Protein AF-A0A1S3QW07-F1 (afdb_monomer_lite)

Radius of gyration: 59.33 Å; chains: 1; bounding box: 112×52×167 Å

Foldseek 3Di:
DDDDDDDDDDDDDDDDDDDDDDDDDDDDDDDDDDDDDDPCVVVVVCCVQCVDDPVSVVVVVVVVVVVVVVVVVVVVVCVVCVVVVVVVVVVVVVVVVVVVVVVVVVVVVVVVVVVVVVVVVVVCVVVVVVVVVVVVVVVVVVVVVVLVVLVVLLVVLLVQLVVCVVVVNLLSNLVSLLVLLVSLVVVVVVPPPVSNVVSVVSSVVSLVVSVVVLVVVVVVLCVVVVPPPPDPDDDDPDDPPCVVVSVVVVVVSVVSVVSSVVSDPDVPDPPDPPVVVVVVVVVSVVVVVVVVD

Secondary structure (DSSP, 8-state):
------------PPP------------------------HHHHHHHHHHHTT-TTHHHHHHHHHHHHHHHHHHHHHHHHHHHHHHHHHHHHHHHHHHHHHHHHHHHHHHHHHHHHHHHHHHHHHHHHHHHHHHHHHHHHHHHHHHHHHHHHHHHHHHHHHHHHHHHTT-HHHHHHHHHHHHHHHHHHHHHT-HHHHHHHHHHHHHHHHHHHHHHHHHHHHHHHHTT-S--S---S--S--TTHHHHHHHHHHHHHHHHHHHHT---TT---S-HHHHHHHHHHHHHHHHHTT-

pLDDT: mean 70.91, std 21.58, range [28.55, 97.69]

Sequence (293 aa):
MAAPSAEQQNGQSDESDLQSPISTNDEDSETGAGDGALPDYVVDLIEKEIGGDLKSLKKVSSLLEKLTAENKLLEEQVLTVSSSVPLRVAAALSAAEESRVSLEGLLQRERVLSNTLIQHLQGAQPWADSLGRTLEQLDNTEKHMKYLQCVSRIEELSDSIQQCLMTNSIWEAVVAVGSMASLDVGLKQSGCSHLQAFLRDTLRFWHKIIKDRLAGDFEELLIQLHWPFISPPTQSLSPPANAQELHSQLELLVAQLLSLQTSYPSPQYSVISVEDILTSIIVCYTYAVIDTT

Structure (mmCIF, N/CA/C/O backbone):
data_AF-A0A1S3QW07-F1
#
_entry.id   AF-A0A1S3QW07-F1
#
loop_
_atom_site.group_PDB
_atom_site.id
_atom_site.type_symbol
_atom_site.label_atom_id
_atom_site.label_alt_id
_atom_site.label_comp_id
_atom_site.label_asym_id
_atom_site.label_entity_id
_atom_site.label_seq_id
_atom_site.pdbx_PDB_ins_code
_atom_site.Cartn_x
_atom_site.Cartn_y
_atom_site.Cartn_z
_atom_site.occupancy
_atom_site.B_iso_or_equiv
_atom_site.auth_seq_id
_atom_site.auth_comp_id
_atom_site.auth_asym_id
_atom_site.auth_atom_id
_atom_site.pdbx_PDB_model_num
ATOM 1 N N . MET A 1 1 ? -1.449 -0.528 17.405 1.00 42.31 1 MET A N 1
ATOM 2 C CA . MET A 1 1 ? -1.095 -0.904 18.791 1.00 42.31 1 MET A CA 1
ATOM 3 C C . MET A 1 1 ? -2.375 -1.374 19.462 1.00 42.31 1 MET A C 1
ATOM 5 O O . MET A 1 1 ? -3.116 -0.548 19.972 1.00 42.31 1 MET A O 1
ATOM 9 N N . ALA A 1 2 ? -2.699 -2.660 19.342 1.00 35.09 2 ALA A N 1
ATOM 10 C CA . ALA A 1 2 ? -3.910 -3.245 19.911 1.00 35.09 2 ALA A CA 1
ATOM 11 C C . ALA A 1 2 ? -3.495 -4.442 20.768 1.00 35.09 2 ALA A C 1
ATOM 13 O O . ALA A 1 2 ? -2.864 -5.369 20.267 1.00 35.09 2 ALA A O 1
ATOM 14 N N . ALA A 1 3 ? -3.804 -4.369 22.058 1.00 42.16 3 ALA A N 1
ATOM 15 C CA . ALA A 1 3 ? -3.799 -5.508 22.960 1.00 42.16 3 ALA A CA 1
ATOM 16 C C . ALA A 1 3 ? -5.200 -6.136 22.934 1.00 42.16 3 ALA A C 1
ATOM 18 O O . ALA A 1 3 ? -6.176 -5.388 23.023 1.00 42.16 3 ALA A O 1
ATOM 19 N N . PRO A 1 4 ? -5.325 -7.468 22.859 1.00 46.84 4 PRO A N 1
ATOM 20 C CA . PRO A 1 4 ? -6.540 -8.149 23.255 1.00 46.84 4 PRO A CA 1
ATOM 21 C C . PRO A 1 4 ? -6.329 -8.847 24.606 1.00 46.84 4 PRO A C 1
ATOM 23 O O . PRO A 1 4 ? -5.407 -9.645 24.767 1.00 46.84 4 PRO A O 1
ATOM 26 N N . SER A 1 5 ? -7.220 -8.561 25.555 1.00 41.19 5 SER A N 1
ATOM 27 C CA . SER A 1 5 ? -7.496 -9.419 26.708 1.00 41.19 5 SER A CA 1
ATOM 28 C C . SER A 1 5 ? -8.957 -9.860 26.623 1.00 41.19 5 SER A C 1
ATOM 30 O O . SER A 1 5 ? -9.864 -9.036 26.694 1.00 41.19 5 SER A O 1
ATOM 32 N N . ALA A 1 6 ? -9.139 -11.162 26.444 1.00 44.31 6 ALA A N 1
ATOM 33 C CA . ALA A 1 6 ? -10.357 -11.975 26.456 1.00 44.31 6 ALA A CA 1
ATOM 34 C C . ALA A 1 6 ? -9.824 -13.410 26.699 1.00 44.31 6 ALA A C 1
ATOM 36 O O . ALA A 1 6 ? -8.778 -13.739 26.148 1.00 44.31 6 ALA A O 1
ATOM 37 N N . GLU A 1 7 ? -10.340 -14.292 27.555 1.00 37.41 7 GLU A N 1
ATOM 38 C CA . GLU A 1 7 ? -11.697 -14.551 28.038 1.00 37.41 7 GLU A CA 1
ATOM 39 C C . GLU A 1 7 ? -11.645 -15.510 29.260 1.00 37.41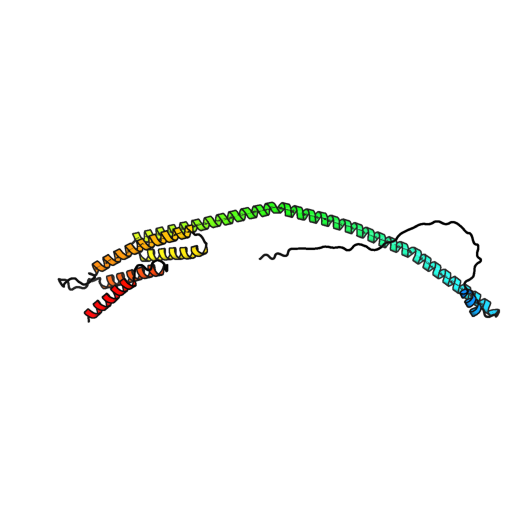 7 GLU A C 1
ATOM 41 O O . GLU A 1 7 ? -10.708 -16.294 29.367 1.00 37.41 7 GLU A O 1
ATOM 46 N N . GLN A 1 8 ? -12.676 -15.418 30.124 1.00 35.38 8 GLN A N 1
ATOM 47 C CA . GLN A 1 8 ? -13.500 -16.484 30.760 1.00 35.38 8 GLN A CA 1
ATOM 48 C C . GLN A 1 8 ? -12.807 -17.705 31.439 1.00 35.38 8 GLN A C 1
ATOM 50 O O . GLN A 1 8 ? -11.885 -18.300 30.911 1.00 35.38 8 GLN A O 1
ATOM 55 N N . GLN A 1 9 ? -13.235 -18.211 32.604 1.00 34.88 9 GLN A N 1
ATOM 56 C CA . GLN A 1 9 ? -14.582 -18.703 32.920 1.00 34.88 9 GLN A CA 1
ATOM 57 C C . GLN A 1 9 ? -14.860 -18.764 34.435 1.00 34.88 9 GLN A C 1
ATOM 59 O O . GLN A 1 9 ? -13.995 -19.075 35.250 1.00 34.88 9 GLN A O 1
ATOM 64 N N . ASN A 1 10 ? -16.128 -18.504 34.747 1.00 29.19 10 ASN A N 1
ATOM 65 C CA . ASN A 1 10 ? -16.838 -18.738 35.999 1.00 29.19 10 ASN A CA 1
ATOM 66 C C . ASN A 1 10 ? -17.413 -20.168 36.024 1.00 29.19 10 ASN A C 1
ATOM 68 O O . ASN A 1 10 ? -17.813 -20.675 34.976 1.00 29.19 10 ASN A O 1
ATOM 72 N N . GLY A 1 11 ? -17.556 -20.746 37.216 1.00 30.22 11 GLY A N 1
ATOM 73 C CA . GLY A 1 11 ? -18.408 -21.908 37.467 1.00 30.22 11 GLY A CA 1
ATOM 74 C C . GLY A 1 11 ? -17.959 -22.696 38.694 1.00 30.22 11 GLY A C 1
ATOM 75 O O . GLY A 1 11 ? -17.043 -23.499 38.593 1.00 30.22 11 GLY A O 1
ATOM 76 N N . GLN A 1 12 ? -18.560 -22.451 39.859 1.00 33.56 12 GLN A N 1
ATOM 77 C CA . GLN A 1 12 ? -19.643 -23.282 40.405 1.00 33.56 12 GLN A CA 1
ATOM 78 C C . GLN A 1 12 ? -19.887 -22.884 41.868 1.00 33.56 12 GLN A C 1
ATOM 80 O O . GLN A 1 12 ? -18.975 -22.875 42.691 1.00 33.56 12 GLN A O 1
ATOM 85 N N . SER A 1 13 ? -21.123 -22.487 42.147 1.00 30.67 13 SER A N 1
ATOM 86 C CA . SER A 1 13 ? -21.626 -22.094 43.458 1.00 30.67 13 SER A CA 1
ATOM 87 C C . SER A 1 13 ? -22.051 -23.348 44.218 1.00 30.67 13 SER A C 1
ATOM 89 O O . SER A 1 13 ? -22.887 -24.088 43.701 1.00 30.67 13 SER A O 1
ATOM 91 N N . ASP A 1 14 ? -21.511 -23.563 45.418 1.00 31.75 14 ASP A N 1
ATOM 92 C CA . ASP A 1 14 ? -22.006 -24.590 46.335 1.00 31.75 14 ASP A CA 1
ATOM 93 C C . ASP A 1 14 ? -23.162 -24.049 47.179 1.00 31.75 14 ASP A C 1
ATOM 95 O O . ASP A 1 14 ? -23.156 -22.921 47.683 1.00 31.75 14 ASP A O 1
ATOM 99 N N . GLU A 1 15 ? -24.180 -24.893 47.241 1.00 34.44 15 GLU A N 1
ATOM 100 C CA . GLU A 1 15 ? -25.515 -24.674 47.756 1.00 34.44 15 GLU A CA 1
ATOM 101 C C . GLU A 1 15 ? -25.583 -24.971 49.264 1.00 34.44 15 GLU A C 1
ATOM 103 O O . GLU A 1 15 ? -24.838 -25.768 49.824 1.00 34.44 15 GLU A O 1
ATOM 108 N N . SER A 1 16 ? -26.504 -24.254 49.892 1.00 32.78 16 SER A N 1
ATOM 109 C CA . SER A 1 16 ? -26.950 -24.220 51.282 1.00 32.78 16 SER A CA 1
ATOM 110 C C . SER A 1 16 ? -27.126 -25.551 52.029 1.00 32.78 16 SER A C 1
ATOM 112 O O . SER A 1 16 ? -27.911 -26.396 51.611 1.00 32.78 16 SER A O 1
ATOM 114 N N . ASP A 1 17 ? -26.581 -25.601 53.251 1.00 31.64 17 ASP A N 1
ATOM 115 C CA . ASP A 1 17 ? -26.984 -26.506 54.336 1.00 31.64 17 ASP A CA 1
ATOM 116 C C . ASP A 1 17 ? -27.507 -25.689 55.528 1.00 31.64 17 ASP A C 1
ATOM 118 O O . ASP A 1 17 ? -26.737 -25.116 56.296 1.00 31.64 17 ASP A O 1
ATOM 122 N N . LEU A 1 18 ? -28.830 -25.636 55.690 1.00 36.28 18 LEU A N 1
ATOM 123 C CA . LEU A 1 18 ? -29.511 -25.366 56.962 1.00 36.28 18 LEU A CA 1
ATOM 124 C C . LEU A 1 18 ? -30.878 -26.060 56.900 1.00 36.28 18 LEU A C 1
ATOM 126 O O . LEU A 1 18 ? -31.896 -25.475 56.533 1.00 36.28 18 LEU A O 1
ATOM 130 N N . GLN A 1 19 ? -30.875 -27.352 57.222 1.00 35.31 19 GLN A N 1
ATOM 131 C CA . GLN A 1 19 ? -32.082 -28.137 57.449 1.00 35.31 19 GLN A CA 1
ATOM 132 C C . GLN A 1 19 ? -32.572 -27.937 58.884 1.00 35.31 19 GLN A C 1
ATOM 134 O O . GLN A 1 19 ? -31.891 -28.274 59.850 1.00 35.31 19 GLN A O 1
ATOM 139 N N . SER A 1 20 ? -33.802 -27.455 59.008 1.00 34.06 20 SER A N 1
ATOM 140 C CA . SER A 1 20 ? -34.697 -27.820 60.100 1.00 34.06 20 SER A CA 1
ATOM 141 C C . SER A 1 20 ? -35.723 -28.823 59.568 1.00 34.06 20 SER A C 1
ATOM 143 O O . SER A 1 20 ? -36.129 -28.735 58.406 1.00 34.06 20 SER A O 1
ATOM 145 N N . PRO A 1 21 ? -36.201 -29.750 60.409 1.00 37.97 21 PRO A N 1
ATOM 146 C CA . PRO A 1 21 ? -37.537 -30.278 60.232 1.00 37.97 21 PRO A CA 1
ATOM 147 C C . PRO A 1 21 ? -38.388 -30.015 61.473 1.00 37.97 21 PRO A C 1
ATOM 149 O O . PRO A 1 21 ? -38.025 -30.316 62.609 1.00 37.97 21 PRO A O 1
ATOM 152 N N . ILE A 1 22 ? -39.564 -29.463 61.202 1.00 34.84 22 ILE A N 1
ATOM 153 C CA . ILE A 1 22 ? -40.728 -29.473 62.077 1.00 34.84 22 ILE A CA 1
ATOM 154 C C . ILE A 1 22 ? -41.309 -30.892 62.073 1.00 34.84 22 ILE A C 1
ATOM 156 O O . ILE A 1 22 ? -41.490 -31.490 61.012 1.00 34.84 22 ILE A O 1
ATOM 160 N N . SER A 1 23 ? -41.686 -31.402 63.242 1.00 32.34 23 SER A N 1
ATOM 161 C CA . SER A 1 23 ? -42.823 -32.316 63.367 1.00 32.34 23 SER A CA 1
ATOM 162 C C . SER A 1 23 ? -43.516 -32.095 64.706 1.00 32.34 23 SER A C 1
ATOM 164 O O . SER A 1 23 ? -42.921 -32.190 65.774 1.00 32.34 23 SER A O 1
ATOM 166 N N . THR A 1 24 ? -44.785 -31.740 64.569 1.00 33.34 24 THR A N 1
ATOM 167 C CA . THR A 1 24 ? -45.879 -31.713 65.536 1.00 33.34 24 THR A CA 1
ATOM 168 C C . THR A 1 24 ? -46.053 -33.041 66.267 1.00 33.34 24 THR A C 1
ATOM 170 O O . THR A 1 24 ? -45.956 -34.089 65.635 1.00 33.34 24 THR A O 1
ATOM 173 N N . ASN A 1 25 ? -46.415 -32.977 67.549 1.00 30.44 25 ASN A N 1
ATOM 174 C CA . ASN A 1 25 ? -47.471 -33.808 68.126 1.00 30.44 25 ASN A CA 1
ATOM 175 C C . ASN A 1 25 ? -48.029 -33.125 69.379 1.00 30.44 25 ASN A C 1
ATOM 177 O O . ASN A 1 25 ? -47.286 -32.790 70.301 1.00 30.44 25 ASN A O 1
ATOM 181 N N . ASP A 1 26 ? -49.341 -32.914 69.347 1.00 32.88 26 ASP A N 1
ATOM 182 C CA . ASP A 1 26 ? -50.203 -32.630 70.484 1.00 32.88 26 ASP A CA 1
ATOM 183 C C . ASP A 1 26 ? -50.205 -33.824 71.450 1.00 32.88 26 ASP A C 1
ATOM 185 O O . ASP A 1 26 ? -50.395 -34.952 71.003 1.00 32.88 26 ASP A O 1
ATOM 189 N N . GLU A 1 27 ? -50.079 -33.573 72.754 1.00 35.06 27 GLU A N 1
ATOM 190 C CA . GLU A 1 27 ? -50.811 -34.326 73.776 1.00 35.06 27 GLU A CA 1
ATOM 191 C C . GLU A 1 27 ? -51.235 -33.385 74.911 1.00 35.06 27 GLU A C 1
ATOM 193 O O . GLU A 1 27 ? -50.484 -32.534 75.392 1.00 35.06 27 GLU A O 1
ATOM 198 N N . ASP A 1 28 ? -52.505 -33.548 75.254 1.00 28.55 28 ASP A N 1
ATOM 199 C CA . ASP A 1 28 ? -53.295 -32.864 76.260 1.00 28.55 28 ASP A CA 1
ATOM 200 C C . ASP A 1 28 ? -52.810 -33.101 77.699 1.00 28.55 28 ASP A C 1
ATOM 202 O O . ASP A 1 28 ? -52.318 -34.169 78.042 1.00 28.55 28 ASP A O 1
ATOM 206 N N . SER A 1 29 ? -53.139 -32.119 78.547 1.00 33.56 29 SER A N 1
ATOM 207 C CA . SER A 1 29 ? -53.559 -32.262 79.951 1.00 33.56 29 SER A CA 1
ATOM 208 C C . SER A 1 29 ? -52.643 -32.989 80.948 1.00 33.56 29 SER A C 1
ATOM 210 O O . SER A 1 29 ? -52.573 -34.207 80.975 1.00 33.56 29 SER A O 1
ATOM 212 N N . GLU A 1 30 ? -52.156 -32.247 81.949 1.00 33.19 30 GLU A N 1
ATOM 213 C CA . GLU A 1 30 ? -52.657 -32.427 83.321 1.00 33.19 30 GLU A CA 1
ATOM 214 C C . GLU A 1 30 ? -52.248 -31.260 84.238 1.00 33.19 30 GLU A C 1
ATOM 216 O O . GLU A 1 30 ? -51.082 -30.937 84.456 1.00 33.19 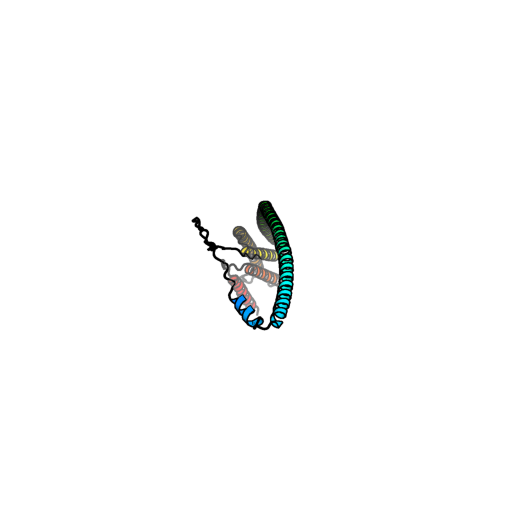30 GLU A O 1
ATOM 221 N N . THR A 1 31 ? -53.272 -30.612 84.787 1.00 40.16 31 THR A N 1
ATOM 222 C CA . THR A 1 31 ? -53.239 -29.726 85.952 1.00 40.16 31 THR A CA 1
ATOM 223 C C . THR A 1 31 ? -52.557 -30.394 87.145 1.00 40.16 31 THR A C 1
ATOM 225 O O . THR A 1 31 ? -53.094 -31.343 87.712 1.00 40.16 31 THR A O 1
ATOM 228 N N . GLY A 1 32 ? -51.437 -29.829 87.595 1.00 31.36 32 GLY A N 1
ATOM 229 C CA . GLY A 1 32 ? -50.793 -30.168 88.861 1.00 31.36 32 GLY A CA 1
ATOM 230 C C . GLY A 1 32 ? -50.434 -28.902 89.627 1.00 31.36 32 GLY A C 1
ATOM 231 O O . GLY A 1 32 ? -49.410 -28.278 89.365 1.00 31.36 32 GLY A O 1
ATOM 232 N N . ALA A 1 33 ? -51.298 -28.509 90.562 1.00 43.66 33 ALA A N 1
ATOM 233 C CA . ALA A 1 33 ? -50.993 -27.503 91.569 1.00 43.66 33 ALA A CA 1
ATOM 234 C C . ALA A 1 33 ? -49.806 -27.989 92.417 1.00 43.66 33 ALA A C 1
ATOM 236 O O . ALA A 1 33 ? -49.911 -28.995 93.116 1.00 43.66 33 ALA A O 1
ATOM 237 N N . GLY A 1 34 ? -48.680 -27.285 92.326 1.00 34.31 34 GLY A N 1
ATOM 238 C CA . GLY A 1 34 ? -47.449 -27.583 93.048 1.00 34.31 34 GLY A CA 1
ATOM 239 C C . GLY A 1 34 ? -46.920 -26.317 93.698 1.00 34.31 34 GLY A C 1
ATOM 240 O O . GLY A 1 34 ? -46.255 -25.514 93.058 1.00 34.31 34 GLY A O 1
ATOM 241 N N . ASP A 1 35 ? -47.329 -26.162 94.949 1.00 40.22 35 ASP A N 1
ATOM 242 C CA . ASP A 1 35 ? -46.859 -25.271 96.005 1.00 40.22 35 ASP A CA 1
ATOM 243 C C . ASP A 1 35 ? -45.443 -24.686 95.823 1.00 40.22 35 ASP A C 1
ATOM 245 O O . ASP A 1 35 ? -44.483 -25.374 95.471 1.00 40.22 35 ASP A O 1
ATOM 249 N N . GLY A 1 36 ? -45.333 -23.379 96.065 1.00 46.12 36 GLY A N 1
ATOM 250 C CA . GLY A 1 36 ? -44.141 -22.582 95.806 1.00 46.12 36 GLY A CA 1
ATOM 251 C C . GLY A 1 36 ? -42.972 -22.947 96.715 1.00 46.12 36 GLY A C 1
ATOM 252 O O . GLY A 1 36 ? -42.913 -22.522 97.867 1.00 46.12 36 GLY A O 1
ATOM 253 N N . ALA A 1 37 ? -41.980 -23.642 96.161 1.00 50.38 37 ALA A N 1
ATOM 254 C CA . ALA A 1 37 ? -40.653 -23.714 96.753 1.00 50.38 37 ALA A CA 1
ATOM 255 C C . ALA A 1 37 ? -39.926 -22.381 96.509 1.00 50.38 37 ALA A C 1
ATOM 257 O O . ALA A 1 37 ? -39.440 -22.097 95.412 1.00 50.38 37 ALA A O 1
ATOM 258 N N . LEU A 1 38 ? -39.899 -21.536 97.540 1.00 51.09 38 LEU A N 1
ATOM 259 C CA . LEU A 1 38 ? -39.056 -20.344 97.605 1.00 51.09 38 LEU A CA 1
ATOM 260 C C . LEU A 1 38 ? -37.590 -20.775 97.362 1.00 51.09 38 LEU A C 1
ATOM 262 O O . LEU A 1 38 ? -37.145 -21.714 98.020 1.00 51.09 38 LEU A O 1
ATOM 266 N N . PRO A 1 39 ? -36.830 -20.154 96.441 1.00 57.38 39 PRO A N 1
ATOM 267 C CA . PRO A 1 39 ? -35.491 -20.635 96.109 1.00 57.38 39 PRO A CA 1
ATOM 268 C C . PRO A 1 39 ? -34.556 -20.513 97.320 1.00 57.38 39 PRO A C 1
ATOM 270 O O . PRO A 1 39 ? -34.446 -19.427 97.888 1.00 57.38 39 PRO A O 1
ATOM 273 N N . ASP A 1 40 ? -33.862 -21.601 97.676 1.00 60.12 40 ASP A N 1
ATOM 274 C CA . ASP A 1 40 ? -32.947 -21.738 98.833 1.00 60.12 40 ASP A CA 1
ATOM 275 C C . ASP A 1 40 ? -31.959 -20.571 99.006 1.00 60.12 40 ASP A C 1
ATOM 277 O O . ASP A 1 40 ? -31.571 -20.233 100.118 1.00 60.12 40 ASP A O 1
ATOM 281 N N . TYR A 1 41 ? -31.609 -19.871 97.924 1.00 62.97 41 TYR A N 1
ATOM 282 C CA . TYR A 1 41 ? -30.796 -18.652 97.965 1.00 62.97 41 TYR A CA 1
ATOM 283 C C . TYR A 1 41 ? -31.409 -17.530 98.822 1.00 62.97 41 TYR A C 1
ATOM 285 O O . TYR A 1 41 ? -30.700 -16.787 99.500 1.00 62.97 41 TYR A O 1
ATOM 293 N N . VAL A 1 42 ? -32.737 -17.398 98.793 1.00 61.31 42 VAL A N 1
ATOM 294 C CA . VAL A 1 42 ? -33.484 -16.423 99.595 1.00 61.31 42 VAL A CA 1
ATOM 295 C C . VAL A 1 42 ? -33.436 -16.824 101.065 1.00 61.31 42 VAL A C 1
ATOM 297 O O . VAL A 1 42 ? -33.288 -15.959 101.922 1.00 61.31 42 VAL A O 1
ATOM 300 N N . VAL A 1 43 ? -33.497 -18.126 101.349 1.00 63.50 43 VAL A N 1
ATOM 301 C CA . VAL A 1 43 ? -33.431 -18.674 102.707 1.00 63.50 43 VAL A CA 1
ATOM 302 C C . VAL A 1 43 ? -32.029 -18.488 103.296 1.00 63.50 43 VAL A C 1
ATOM 304 O O . VAL A 1 43 ? -31.913 -17.935 104.386 1.00 63.50 43 VAL A O 1
ATOM 307 N N . ASP A 1 44 ? -30.971 -18.789 102.538 1.00 63.94 44 ASP A N 1
ATOM 308 C CA . ASP A 1 44 ? -29.574 -18.569 102.946 1.00 63.94 44 ASP A CA 1
ATOM 309 C C . ASP A 1 44 ? -29.252 -17.084 103.190 1.00 63.94 44 ASP A C 1
ATOM 311 O O . ASP A 1 44 ? -28.495 -16.730 104.099 1.00 63.94 44 ASP A O 1
ATOM 315 N N . LEU A 1 45 ? -29.829 -16.180 102.392 1.00 61.91 45 LEU A N 1
ATOM 316 C CA . LEU A 1 45 ? -29.644 -14.736 102.555 1.00 61.91 45 LEU A CA 1
ATOM 317 C C . LEU A 1 45 ? -30.359 -14.212 103.809 1.00 61.91 45 LEU A C 1
ATOM 319 O O . LEU A 1 45 ? -29.822 -13.378 104.538 1.00 61.91 45 LEU A O 1
ATOM 323 N N . ILE A 1 46 ? -31.560 -14.728 104.073 1.00 63.41 46 ILE A N 1
ATOM 324 C CA . ILE A 1 46 ? -32.346 -14.448 105.278 1.00 63.41 46 ILE A CA 1
ATOM 325 C C . ILE A 1 46 ? -31.594 -14.961 106.511 1.00 63.41 46 ILE A C 1
ATOM 327 O O . ILE A 1 46 ? -31.457 -14.236 107.493 1.00 63.41 46 ILE A O 1
ATOM 331 N N . GLU A 1 47 ? -31.035 -16.166 106.464 1.00 64.81 47 GLU A N 1
ATOM 332 C CA . GLU A 1 47 ? -30.351 -16.769 107.607 1.00 64.81 47 GLU A CA 1
ATOM 333 C C . GLU A 1 47 ? -29.006 -16.084 107.913 1.00 64.81 47 GLU A C 1
ATOM 335 O O . GLU A 1 47 ? -28.667 -15.855 109.079 1.00 64.81 47 GLU A O 1
ATOM 340 N N . LYS A 1 48 ? -28.285 -15.641 106.874 1.00 64.38 48 LYS A N 1
ATOM 341 C CA . LYS A 1 48 ? -27.018 -14.906 107.004 1.00 64.38 48 LYS A CA 1
ATOM 342 C C . LYS A 1 48 ? -27.181 -13.483 107.550 1.00 64.38 48 LYS A C 1
ATOM 344 O O . LYS A 1 48 ? -26.315 -13.020 108.294 1.00 64.38 48 LYS A O 1
ATOM 349 N N . GLU A 1 49 ? -28.274 -12.796 107.219 1.00 58.44 49 GLU A N 1
ATOM 350 C CA . GLU A 1 49 ? -28.438 -11.370 107.532 1.00 58.44 49 GLU A CA 1
ATOM 351 C C . GLU A 1 49 ? -29.317 -11.103 108.774 1.00 58.44 49 GLU A C 1
ATOM 353 O O . GLU A 1 49 ? -29.203 -10.044 109.403 1.00 58.44 49 GLU A O 1
ATOM 358 N N . ILE A 1 50 ? -30.180 -12.056 109.162 1.00 58.00 50 ILE A N 1
ATOM 359 C CA . ILE A 1 50 ? -31.213 -11.867 110.204 1.00 58.00 50 ILE A CA 1
ATOM 360 C C . ILE A 1 50 ? -30.803 -12.381 111.589 1.00 58.00 50 ILE A C 1
ATOM 362 O O . ILE A 1 50 ? -31.496 -12.040 112.547 1.00 58.00 50 ILE A O 1
ATOM 366 N N . GLY A 1 51 ? -29.674 -13.097 111.719 1.00 53.12 51 GLY A N 1
ATOM 367 C CA . GLY A 1 51 ? -29.077 -13.599 112.975 1.00 53.12 51 GLY A CA 1
ATOM 368 C C . GLY A 1 51 ? -29.740 -13.080 114.263 1.00 53.12 51 GLY A C 1
ATOM 369 O O . GLY A 1 51 ? -29.620 -11.898 114.591 1.00 53.12 51 GLY A O 1
ATOM 370 N N . GLY A 1 52 ? -30.496 -13.966 114.923 1.00 55.56 52 GLY A N 1
ATOM 371 C CA . GLY A 1 52 ? -31.680 -13.671 115.745 1.00 55.56 52 GLY A CA 1
ATOM 372 C C . GLY A 1 52 ? -31.538 -12.662 116.886 1.00 55.56 52 GLY A C 1
ATOM 373 O O . GLY A 1 52 ? -31.458 -13.042 118.051 1.00 55.56 52 GLY A O 1
ATOM 374 N N . ASP A 1 53 ? -31.623 -11.373 116.565 1.00 54.56 53 ASP A N 1
ATOM 375 C CA . ASP A 1 53 ? -31.709 -10.286 117.539 1.00 54.56 53 ASP A CA 1
ATOM 376 C C . ASP A 1 53 ? -32.779 -9.274 117.097 1.00 54.56 53 ASP A C 1
ATOM 378 O O . ASP A 1 53 ? -32.849 -8.898 115.934 1.00 54.56 53 ASP A O 1
ATOM 382 N N . LEU A 1 54 ? -33.624 -8.773 118.001 1.00 53.62 54 LEU A N 1
ATOM 383 C CA . LEU A 1 54 ? -34.781 -7.917 117.660 1.00 53.62 54 LEU A CA 1
ATOM 384 C C . LEU A 1 54 ? -34.373 -6.596 116.950 1.00 53.62 54 LEU A C 1
ATOM 386 O O . LEU A 1 54 ? -35.192 -5.934 116.311 1.00 53.62 54 LEU A O 1
ATOM 390 N N . LYS A 1 55 ? -33.085 -6.220 117.014 1.00 58.94 55 LYS A N 1
ATOM 391 C CA . LYS A 1 55 ? -32.475 -5.095 116.278 1.00 58.94 55 LYS A CA 1
ATOM 392 C C . LYS A 1 55 ? -32.114 -5.419 114.815 1.00 58.94 55 LYS A C 1
ATOM 394 O O . LYS A 1 55 ? -31.935 -4.481 114.035 1.00 58.94 55 LYS A O 1
ATOM 399 N N . SER A 1 56 ? -32.035 -6.692 114.416 1.00 55.44 56 SER A N 1
ATOM 400 C CA . SER A 1 56 ? -31.830 -7.123 113.021 1.00 55.44 56 SER A CA 1
ATOM 401 C C . SER A 1 56 ? -33.092 -6.941 112.168 1.00 55.44 56 SER A C 1
ATOM 403 O O . SER A 1 56 ? -32.982 -6.696 110.972 1.00 55.44 56 SER A O 1
ATOM 405 N N . LEU A 1 57 ? -34.283 -6.882 112.776 1.00 60.84 57 LEU A N 1
ATOM 406 C CA . LEU A 1 57 ? -35.543 -6.578 112.080 1.00 60.84 57 LEU A CA 1
ATOM 407 C C . LEU A 1 57 ? -35.538 -5.182 111.423 1.00 60.84 57 LEU A C 1
ATOM 409 O O . LEU A 1 57 ? -36.079 -4.987 110.337 1.00 60.84 57 LEU A O 1
ATOM 413 N N . LYS A 1 58 ? -34.858 -4.200 112.036 1.00 67.25 58 LYS A N 1
ATOM 414 C CA . LYS A 1 58 ? -34.655 -2.873 111.428 1.00 67.25 58 LYS A CA 1
ATOM 415 C C . LYS A 1 58 ? -33.693 -2.935 110.235 1.00 67.25 58 LYS A C 1
ATOM 417 O O . LYS A 1 58 ? -33.877 -2.183 109.283 1.00 67.25 58 LYS A O 1
ATOM 422 N N . LYS A 1 59 ? -32.708 -3.847 110.261 1.00 70.38 59 LYS A N 1
ATOM 423 C CA . LYS A 1 59 ? -31.832 -4.115 109.108 1.00 70.38 59 LYS A CA 1
ATOM 424 C C . LYS A 1 59 ? -32.610 -4.762 107.966 1.00 70.38 59 LYS A C 1
ATOM 426 O O . LYS A 1 59 ? -32.449 -4.328 106.833 1.00 70.38 59 LYS A O 1
ATOM 431 N N . VAL A 1 60 ? -33.511 -5.700 108.269 1.00 72.06 60 VAL A N 1
ATOM 432 C CA . VAL A 1 60 ? -34.454 -6.276 107.292 1.00 72.06 60 VAL A CA 1
ATOM 433 C C . VAL A 1 60 ? -35.331 -5.190 106.681 1.00 72.06 60 VAL A C 1
ATOM 435 O O . VAL A 1 60 ? -35.450 -5.130 105.466 1.00 72.06 60 VAL A O 1
ATOM 438 N N . SER A 1 61 ? -35.870 -4.275 107.491 1.00 73.88 61 SER A N 1
ATOM 439 C CA . SER A 1 61 ? -36.640 -3.131 106.988 1.00 73.88 61 SER A CA 1
ATOM 440 C C . SER A 1 61 ? -35.809 -2.226 106.073 1.00 73.88 61 SER A C 1
ATOM 442 O O . SER A 1 61 ? -36.297 -1.837 105.020 1.00 73.88 61 SER A O 1
ATOM 444 N N . SER A 1 62 ? -34.559 -1.911 106.431 1.00 78.12 62 SER A N 1
ATOM 445 C CA . SER A 1 62 ? -33.683 -1.099 105.574 1.00 78.12 62 SER A CA 1
ATOM 446 C C . SER A 1 62 ? -33.233 -1.831 104.307 1.00 78.12 62 SER A C 1
ATOM 448 O O . SER A 1 62 ? -33.039 -1.205 103.271 1.00 78.12 62 SER A O 1
ATOM 450 N N . LEU A 1 63 ? -33.077 -3.157 104.373 1.00 79.44 63 LEU A N 1
ATOM 451 C CA . LEU A 1 63 ? -32.739 -3.990 103.225 1.00 79.44 63 LEU A CA 1
ATOM 452 C C . LEU A 1 63 ? -33.936 -4.100 102.282 1.00 79.44 63 LEU A C 1
ATOM 454 O O . LEU A 1 63 ? -33.751 -3.974 101.084 1.00 79.44 63 LEU A O 1
ATOM 458 N N . LEU A 1 64 ? -35.151 -4.259 102.815 1.00 80.38 64 LEU A N 1
ATOM 459 C CA . LEU A 1 64 ? -36.401 -4.243 102.058 1.00 80.38 64 LEU A CA 1
ATOM 460 C C . LEU A 1 64 ? -36.614 -2.885 101.379 1.00 80.38 64 LEU A C 1
ATOM 462 O O . LEU A 1 64 ? -36.972 -2.832 100.209 1.00 80.38 64 LEU A O 1
ATOM 466 N N . GLU A 1 65 ? -36.352 -1.782 102.079 1.00 85.25 65 GLU A N 1
ATOM 467 C CA . GLU A 1 65 ? -36.440 -0.430 101.516 1.00 85.25 65 GLU A CA 1
ATOM 468 C C . GLU A 1 65 ? -35.391 -0.209 100.411 1.00 85.25 65 GLU A C 1
ATOM 470 O O . GLU A 1 65 ? -35.696 0.334 99.351 1.00 85.25 65 GLU A O 1
ATOM 475 N N . LYS A 1 66 ? -34.170 -0.726 100.597 1.00 86.19 66 LYS A N 1
ATOM 476 C CA . LYS A 1 66 ? -33.128 -0.710 99.564 1.00 86.19 66 LYS A CA 1
ATOM 477 C C . LYS A 1 66 ? -33.489 -1.591 98.362 1.00 86.19 66 LYS A C 1
ATOM 479 O O . LYS A 1 66 ? -33.383 -1.129 97.233 1.00 86.19 66 LYS A O 1
ATOM 484 N N . LEU A 1 67 ? -33.961 -2.816 98.593 1.00 81.25 67 LEU A N 1
ATOM 485 C CA . LEU A 1 67 ? -34.391 -3.746 97.547 1.00 81.25 67 LEU A CA 1
ATOM 486 C C . LEU A 1 67 ? -35.583 -3.196 96.775 1.00 81.25 67 LEU A C 1
ATOM 488 O O . LEU A 1 67 ? -35.603 -3.324 95.565 1.00 81.25 67 LEU A O 1
ATOM 492 N N . THR A 1 68 ? -36.554 -2.562 97.434 1.00 83.38 68 THR A N 1
ATOM 493 C CA . THR A 1 68 ? -37.707 -1.940 96.760 1.00 83.38 68 THR A CA 1
ATOM 494 C C . THR A 1 68 ? -37.307 -0.709 95.953 1.00 83.38 68 THR A C 1
ATOM 496 O O . THR A 1 68 ? -37.804 -0.535 94.842 1.00 83.38 68 THR A O 1
ATOM 499 N N . ALA A 1 69 ? -36.375 0.109 96.449 1.00 84.75 69 ALA A N 1
ATOM 500 C CA . ALA A 1 69 ? -35.811 1.219 95.683 1.00 84.75 69 ALA A CA 1
ATOM 501 C C . ALA A 1 69 ? -35.005 0.733 94.464 1.00 84.75 69 ALA A C 1
ATOM 503 O O . ALA A 1 69 ? -35.164 1.276 93.372 1.00 84.75 69 ALA A O 1
ATOM 504 N N . GLU A 1 70 ? -34.185 -0.308 94.627 1.00 85.25 70 GLU A N 1
ATOM 505 C CA . GLU A 1 70 ? -33.438 -0.936 93.531 1.00 85.25 70 GLU A CA 1
ATOM 506 C C . GLU A 1 70 ? -34.374 -1.622 92.524 1.00 85.25 70 GLU A C 1
ATOM 508 O O . GLU A 1 70 ? -34.175 -1.469 91.321 1.00 85.25 70 GLU A O 1
ATOM 513 N N . ASN A 1 71 ? -35.440 -2.290 92.984 1.00 82.25 71 ASN A N 1
ATOM 514 C CA . ASN A 1 71 ? -36.447 -2.894 92.106 1.00 82.25 71 ASN A CA 1
ATOM 515 C C . ASN A 1 71 ? -37.163 -1.825 91.280 1.00 82.25 71 ASN A C 1
ATOM 517 O O . ASN A 1 71 ? -37.289 -1.966 90.071 1.00 82.25 71 ASN A O 1
ATOM 521 N N . LYS A 1 72 ? -37.557 -0.714 91.913 1.00 86.06 72 LYS A N 1
ATOM 522 C CA . LYS A 1 72 ? -38.203 0.406 91.224 1.00 86.06 72 LYS A CA 1
ATOM 523 C C . LYS A 1 72 ? -37.278 1.059 90.189 1.00 86.06 72 LYS A C 1
ATOM 525 O O . LYS A 1 72 ? -37.720 1.389 89.094 1.00 86.06 72 LYS A O 1
ATOM 530 N N . LEU A 1 73 ? -35.991 1.221 90.510 1.00 84.19 73 LEU A N 1
ATOM 531 C CA . LEU A 1 73 ? -34.994 1.754 89.576 1.00 84.19 73 LEU A CA 1
ATOM 532 C C . LEU A 1 73 ? -34.782 0.819 88.376 1.00 84.19 73 LEU A C 1
ATOM 534 O O . LEU A 1 73 ? -34.709 1.285 87.240 1.00 84.19 73 LEU A O 1
ATOM 538 N N . LEU A 1 74 ? -34.682 -0.491 88.615 1.00 81.00 74 LEU A N 1
ATOM 539 C CA . LEU A 1 74 ? -34.563 -1.493 87.555 1.00 81.00 74 LEU A CA 1
ATOM 540 C C . LEU A 1 74 ? -35.823 -1.543 86.693 1.00 81.00 74 LEU A C 1
ATOM 542 O O . LEU A 1 74 ? -35.713 -1.629 85.477 1.00 81.00 74 LEU A O 1
ATOM 546 N N . GLU A 1 75 ? -37.004 -1.430 87.293 1.00 79.62 75 GLU A N 1
ATOM 547 C CA . GLU A 1 75 ? -38.279 -1.384 86.579 1.00 79.62 75 GLU A CA 1
ATOM 548 C C . GLU A 1 75 ? -38.369 -0.147 85.670 1.00 79.62 75 GLU A C 1
ATOM 550 O O . GLU A 1 75 ? -38.692 -0.274 84.489 1.00 79.62 75 GLU A O 1
ATOM 555 N N . GLU A 1 76 ? -37.972 1.035 86.155 1.00 79.25 76 GLU A N 1
ATOM 556 C CA . GLU A 1 76 ? -37.873 2.251 85.334 1.00 79.25 76 GLU A CA 1
ATOM 557 C C . GLU A 1 76 ? -36.835 2.106 84.205 1.00 79.25 76 GLU A C 1
ATOM 559 O O . GLU A 1 76 ? -37.114 2.458 83.053 1.00 79.25 76 GLU A O 1
ATOM 564 N N . GLN A 1 77 ? -35.653 1.542 84.480 1.00 77.19 77 GLN A N 1
ATOM 565 C CA . GLN A 1 77 ? -34.640 1.282 83.450 1.00 77.19 77 GLN A CA 1
ATOM 566 C C . GLN A 1 77 ? -35.135 0.277 82.406 1.00 77.19 77 GLN A C 1
ATOM 568 O O . GLN A 1 77 ? -34.968 0.512 81.210 1.00 77.19 77 GLN A O 1
ATOM 573 N N . VAL A 1 78 ? -35.800 -0.799 82.824 1.00 74.94 78 VAL A N 1
ATOM 574 C CA . VAL A 1 78 ? -36.383 -1.801 81.928 1.00 74.94 78 VAL A CA 1
ATOM 575 C C . VAL A 1 78 ? -37.492 -1.186 81.090 1.00 74.94 78 VAL A C 1
ATOM 577 O O . VAL A 1 78 ? -37.509 -1.428 79.891 1.00 74.94 78 VAL A O 1
ATOM 580 N N . LEU A 1 79 ? -38.367 -0.345 81.641 1.00 73.50 79 LEU A N 1
ATOM 581 C CA . LEU A 1 79 ? -39.411 0.346 80.872 1.00 73.50 79 LEU A CA 1
ATOM 582 C C . LEU A 1 79 ? -38.822 1.317 79.836 1.00 73.50 79 LEU A C 1
ATOM 584 O O . LEU A 1 79 ? -39.288 1.388 78.695 1.00 73.50 79 LEU A O 1
ATOM 588 N N . THR A 1 80 ? -37.755 2.033 80.191 1.00 71.56 80 THR A N 1
ATOM 589 C CA . THR A 1 80 ? -37.089 2.992 79.292 1.00 71.56 80 THR A CA 1
ATOM 590 C C . THR A 1 80 ? -36.293 2.280 78.188 1.00 71.56 80 THR A C 1
ATOM 592 O O . THR A 1 80 ? -36.299 2.687 77.023 1.00 71.56 80 THR A O 1
ATOM 595 N N . VAL A 1 81 ? -35.640 1.163 78.513 1.00 67.81 81 VAL A N 1
ATOM 596 C CA . VAL A 1 81 ? -34.931 0.314 77.542 1.00 67.81 81 VAL A CA 1
ATOM 597 C C . VAL A 1 81 ? -35.927 -0.448 76.660 1.00 67.81 81 VAL A C 1
ATOM 599 O O . VAL A 1 81 ? -35.767 -0.476 75.442 1.00 67.81 81 VAL A O 1
ATOM 602 N N . SER A 1 82 ? -37.006 -0.976 77.238 1.00 67.19 82 SER A N 1
ATOM 603 C CA . SER A 1 82 ? -38.050 -1.720 76.517 1.00 67.19 82 SER A CA 1
ATOM 604 C C . SER A 1 82 ? -38.885 -0.838 75.599 1.00 67.19 82 SER A C 1
ATOM 606 O O . SER A 1 82 ? -39.447 -1.344 74.639 1.00 67.19 82 SER A O 1
ATOM 608 N N . SER A 1 83 ? -38.964 0.470 75.842 1.00 67.81 83 SER A N 1
ATOM 609 C CA . SER A 1 83 ? -39.621 1.408 74.921 1.00 67.81 83 SER A CA 1
ATOM 610 C C . SER A 1 83 ? -38.667 1.951 73.851 1.00 67.81 83 SER A C 1
ATOM 612 O O . SER A 1 83 ? -39.059 2.103 72.695 1.00 67.81 83 SER A O 1
ATOM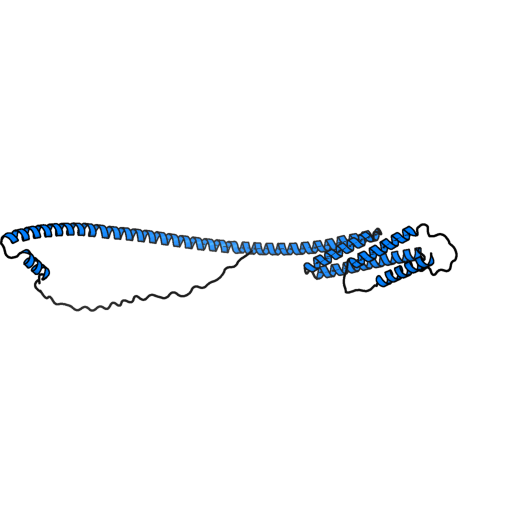 614 N N . SER A 1 84 ? -37.399 2.203 74.189 1.00 70.44 84 SER A N 1
ATOM 615 C CA . SER A 1 84 ? -36.429 2.783 73.249 1.00 70.44 84 SER A CA 1
ATOM 616 C C . SER A 1 84 ? -35.840 1.777 72.255 1.00 70.44 84 SER A C 1
ATOM 618 O O . SER A 1 84 ? -35.616 2.127 71.095 1.00 70.44 84 SER A O 1
ATOM 620 N N . VAL A 1 85 ? -35.596 0.529 72.665 1.00 72.25 85 VAL A N 1
ATOM 621 C CA . VAL A 1 85 ? -34.998 -0.494 71.792 1.00 72.25 85 VAL A CA 1
ATOM 622 C C . VAL A 1 85 ? -35.930 -0.875 70.633 1.00 72.25 85 VAL A C 1
ATOM 624 O O . VAL A 1 85 ? -35.462 -0.823 69.494 1.00 72.25 85 VAL A O 1
ATOM 627 N N . PRO A 1 86 ? -37.236 -1.149 70.832 1.00 78.38 86 PRO A N 1
ATOM 628 C CA . PRO A 1 86 ? -38.149 -1.432 69.722 1.00 78.38 86 PRO A CA 1
ATOM 629 C C . PRO A 1 86 ? -38.288 -0.269 68.735 1.00 78.38 86 PRO A C 1
ATOM 631 O O . PRO A 1 86 ? -38.321 -0.510 67.532 1.00 78.38 86 PRO A O 1
ATOM 634 N N . LEU A 1 87 ? -38.284 0.990 69.202 1.00 81.50 87 LEU A N 1
ATOM 635 C CA . LEU A 1 87 ? -38.293 2.159 68.310 1.00 81.50 87 LEU A CA 1
ATOM 636 C C . LEU A 1 87 ? -37.013 2.260 67.474 1.00 81.50 87 LEU A C 1
ATOM 638 O O . LEU A 1 87 ? -37.075 2.560 66.285 1.00 81.50 87 LEU A O 1
ATOM 642 N N . ARG A 1 88 ? -35.846 2.007 68.079 1.00 81.69 88 ARG A N 1
ATOM 643 C CA . ARG A 1 88 ? -34.561 2.029 67.364 1.00 81.69 88 ARG A CA 1
ATOM 644 C C . ARG A 1 88 ? -34.454 0.899 66.349 1.00 81.69 88 ARG A C 1
ATOM 646 O O . ARG A 1 88 ? -33.934 1.127 65.262 1.00 81.69 88 ARG A O 1
ATOM 653 N N . VAL A 1 89 ? -34.957 -0.288 66.684 1.00 86.94 89 VAL A N 1
ATOM 654 C CA . VAL A 1 89 ? -35.013 -1.429 65.761 1.00 86.94 89 VAL A CA 1
ATOM 655 C C . VAL A 1 89 ? -35.987 -1.144 64.619 1.00 86.94 89 VAL A C 1
ATOM 657 O O . VAL A 1 89 ? -35.623 -1.353 63.469 1.00 86.94 89 VAL A O 1
ATOM 660 N N . ALA A 1 90 ? -37.168 -0.588 64.897 1.00 85.19 90 ALA A N 1
ATOM 661 C CA . ALA A 1 90 ? -38.125 -0.194 63.863 1.00 85.19 90 ALA A CA 1
ATOM 662 C C . ALA A 1 90 ? -37.565 0.899 62.935 1.00 85.19 90 ALA A C 1
ATOM 664 O O . ALA A 1 90 ? -37.701 0.802 61.720 1.00 85.19 90 ALA A O 1
ATOM 665 N N . ALA A 1 91 ? -36.876 1.904 63.485 1.00 89.25 91 ALA A N 1
ATOM 666 C CA . ALA A 1 91 ? -36.220 2.944 62.695 1.00 89.25 91 ALA A CA 1
ATOM 667 C C . ALA A 1 91 ? -35.069 2.385 61.840 1.00 89.25 91 ALA A C 1
ATOM 669 O O . ALA A 1 91 ? -34.946 2.739 60.671 1.00 89.25 91 ALA A O 1
ATOM 670 N N . ALA A 1 92 ? -34.248 1.489 62.396 1.00 93.38 92 ALA A N 1
ATOM 671 C CA . ALA A 1 92 ? -33.179 0.826 61.654 1.00 93.38 92 ALA A CA 1
ATOM 672 C C . ALA A 1 92 ? -33.729 -0.087 60.547 1.00 93.38 92 ALA A C 1
ATOM 674 O O . ALA A 1 92 ? -33.178 -0.103 59.450 1.00 93.38 92 ALA A O 1
ATOM 675 N N . LEU A 1 93 ? -34.828 -0.801 60.809 1.00 92.81 93 LEU A N 1
ATOM 676 C CA . LEU A 1 93 ? -35.499 -1.646 59.824 1.00 92.81 93 LEU A CA 1
ATOM 677 C C . LEU A 1 93 ? -36.116 -0.805 58.702 1.00 92.81 93 LEU A C 1
ATOM 679 O O . LEU A 1 93 ? -35.884 -1.097 57.536 1.00 92.81 93 LEU A O 1
ATOM 683 N N . SER A 1 94 ? -36.801 0.289 59.044 1.00 93.25 94 SER A N 1
ATOM 684 C CA . SER A 1 94 ? -37.340 1.237 58.063 1.00 93.25 94 SER A CA 1
ATOM 685 C C . SER A 1 94 ? -36.234 1.863 57.207 1.00 93.25 94 SER A C 1
ATOM 687 O O . SER A 1 94 ? -36.399 1.983 55.997 1.00 93.25 94 SER A O 1
ATOM 689 N N . ALA A 1 95 ? -35.094 2.229 57.803 1.00 94.38 95 ALA A N 1
ATOM 690 C CA . ALA A 1 95 ? -33.944 2.752 57.065 1.00 94.38 95 ALA A CA 1
ATOM 691 C C . ALA A 1 95 ? -33.300 1.684 56.161 1.00 94.38 95 ALA A C 1
ATOM 693 O O . ALA A 1 95 ? -32.879 1.983 55.043 1.00 94.38 95 ALA A O 1
ATOM 694 N N . ALA A 1 96 ? -33.243 0.428 56.617 1.00 95.44 96 ALA A N 1
ATOM 695 C CA . ALA A 1 96 ? -32.768 -0.693 55.812 1.00 95.44 96 ALA A CA 1
ATOM 696 C C . ALA A 1 96 ? -33.712 -0.989 54.634 1.00 95.44 96 ALA A C 1
ATOM 698 O O . ALA A 1 96 ? -33.247 -1.232 53.521 1.00 95.44 96 ALA A O 1
ATOM 699 N N . GLU A 1 97 ? -35.027 -0.913 54.842 1.00 95.62 97 GLU A N 1
ATOM 700 C CA . GLU A 1 97 ? -36.029 -1.067 53.784 1.00 95.62 97 GLU A CA 1
ATOM 701 C C . GLU A 1 97 ? -35.958 0.065 52.758 1.00 95.62 97 GLU A C 1
ATOM 703 O O . GLU A 1 97 ? -35.959 -0.206 51.557 1.00 95.62 97 GLU A O 1
ATOM 708 N N . GLU A 1 98 ? -35.820 1.316 53.199 1.00 95.94 98 GLU A N 1
ATOM 709 C CA . GLU A 1 98 ? -35.644 2.465 52.305 1.00 95.94 98 GLU A CA 1
ATOM 710 C C . GLU A 1 98 ? -34.343 2.353 51.493 1.00 95.94 98 GLU A C 1
ATOM 712 O O . GLU A 1 98 ? -34.331 2.572 50.278 1.00 95.94 98 GLU A O 1
ATOM 717 N N . SER A 1 99 ? -33.253 1.918 52.135 1.00 95.12 99 SER A N 1
ATOM 718 C CA . SER A 1 99 ? -31.984 1.635 51.460 1.00 95.12 99 SER A CA 1
ATOM 719 C C . SER A 1 99 ? -32.128 0.525 50.415 1.00 95.12 99 SER A C 1
ATOM 721 O O . SER A 1 99 ? -31.635 0.675 49.295 1.00 95.12 99 SER A O 1
ATOM 723 N N . ARG A 1 100 ? -32.863 -0.549 50.730 1.00 96.62 100 ARG A N 1
ATOM 724 C CA . ARG A 1 100 ? -33.147 -1.642 49.790 1.00 96.62 100 ARG A CA 1
ATOM 725 C C . ARG A 1 100 ? -33.942 -1.156 48.578 1.00 96.62 100 ARG A C 1
ATOM 727 O O . ARG A 1 100 ? -33.565 -1.468 47.452 1.00 96.62 100 ARG A O 1
ATOM 734 N N . VAL A 1 101 ? -34.993 -0.363 48.787 1.00 96.44 101 VAL A N 1
ATOM 735 C CA . VAL A 1 101 ? -35.796 0.216 47.692 1.00 96.44 101 VAL A CA 1
ATOM 736 C C . VAL A 1 101 ? -34.940 1.136 46.814 1.00 96.44 101 VAL A C 1
ATOM 738 O O . VAL A 1 101 ? -35.027 1.094 45.586 1.00 96.44 101 VAL A O 1
ATOM 741 N N . SER A 1 102 ? -34.060 1.937 47.423 1.00 96.56 102 SER A N 1
ATOM 742 C CA . SER A 1 102 ? -33.106 2.777 46.691 1.00 96.56 102 SER A CA 1
ATOM 743 C C . SER A 1 102 ? -32.127 1.946 45.851 1.00 96.56 102 SER A C 1
ATOM 745 O O . SER A 1 102 ? -31.899 2.256 44.676 1.00 96.56 102 SER A O 1
ATOM 747 N N . LEU A 1 103 ? -31.601 0.855 46.418 1.00 96.69 103 LEU A N 1
ATOM 748 C CA . LEU A 1 103 ? -30.705 -0.076 45.732 1.00 96.69 103 LEU A CA 1
ATOM 749 C C . LEU A 1 103 ? -31.396 -0.765 44.549 1.00 96.69 103 LEU A C 1
ATOM 751 O O . LEU A 1 103 ? -30.834 -0.795 43.456 1.00 96.69 103 LEU A O 1
ATOM 755 N N . GLU A 1 104 ? -32.625 -1.253 44.721 1.00 97.12 104 GLU A N 1
ATOM 756 C CA . GLU A 1 104 ? -33.424 -1.817 43.624 1.00 97.12 104 GLU A CA 1
ATOM 757 C C . GLU A 1 104 ? -33.653 -0.786 42.510 1.00 97.12 104 GLU A C 1
ATOM 759 O O . GLU A 1 104 ? -33.507 -1.097 41.324 1.00 97.12 104 GLU A O 1
ATOM 764 N N . GLY A 1 105 ? -33.925 0.471 42.874 1.00 97.44 105 GLY A N 1
ATOM 765 C CA . GLY A 1 105 ? -34.030 1.569 41.917 1.00 97.44 105 GLY A CA 1
ATOM 766 C C . GLY A 1 105 ? -32.724 1.834 41.159 1.00 97.44 105 GLY A C 1
ATOM 767 O O . GLY A 1 105 ? -32.751 2.119 39.959 1.00 97.44 105 GLY A O 1
ATOM 768 N N . LEU A 1 106 ? -31.570 1.752 41.827 1.00 96.62 106 LEU A N 1
ATOM 769 C CA . LEU A 1 106 ? -30.256 1.885 41.188 1.00 96.62 106 LEU A CA 1
ATOM 770 C C . LEU A 1 106 ? -29.969 0.726 40.232 1.00 96.62 106 LEU A C 1
ATOM 772 O O . LEU A 1 106 ? -29.628 0.991 39.081 1.00 96.62 106 LEU A O 1
ATOM 776 N N . LEU A 1 107 ? -30.196 -0.519 40.654 1.00 97.44 107 LEU A N 1
ATOM 777 C CA . LEU A 1 107 ? -30.013 -1.705 39.811 1.00 97.44 107 LEU A CA 1
ATOM 778 C C . LEU A 1 107 ? -30.909 -1.668 38.570 1.00 97.44 107 LEU A C 1
ATOM 780 O O . LEU A 1 107 ? -30.483 -2.019 37.469 1.00 97.44 107 LEU A O 1
ATOM 784 N N . GLN A 1 108 ? -32.149 -1.193 38.708 1.00 97.69 108 GLN A N 1
ATOM 785 C CA . GLN A 1 108 ? -33.036 -1.046 37.560 1.00 97.69 108 GLN A CA 1
ATOM 786 C C . GLN A 1 108 ? -32.540 0.036 36.590 1.00 97.69 108 GLN A C 1
ATOM 788 O O . GLN A 1 108 ? -32.582 -0.175 35.377 1.00 97.69 108 GLN A O 1
ATOM 793 N N . ARG A 1 109 ? -32.038 1.175 37.090 1.00 97.25 109 ARG A N 1
ATOM 794 C CA . ARG A 1 109 ? -31.433 2.208 36.227 1.00 97.25 109 ARG A CA 1
ATOM 795 C C . ARG A 1 109 ? -30.177 1.698 35.530 1.00 97.25 109 ARG A C 1
ATOM 797 O O . ARG A 1 109 ? -30.035 1.937 34.337 1.00 97.25 109 ARG A O 1
ATOM 804 N N . GLU A 1 110 ? -29.308 0.984 36.240 1.00 96.81 110 GLU A N 1
ATOM 805 C CA . GLU A 1 110 ? -28.113 0.361 35.667 1.00 96.81 110 GLU A CA 1
ATOM 806 C C . GLU A 1 110 ? -28.489 -0.595 34.532 1.00 96.81 110 GLU A C 1
ATOM 808 O O . GLU A 1 110 ? -27.953 -0.488 33.431 1.00 96.81 110 GLU A O 1
ATOM 813 N N . ARG A 1 111 ? -29.477 -1.470 34.758 1.00 97.25 111 ARG A N 1
ATOM 814 C CA . ARG A 1 111 ? -29.976 -2.399 33.737 1.00 97.25 111 ARG A CA 1
ATOM 815 C C . ARG A 1 111 ? -30.479 -1.662 32.498 1.00 97.25 111 ARG A C 1
ATOM 817 O O . ARG A 1 111 ? -30.136 -2.039 31.380 1.00 97.25 111 ARG A O 1
ATOM 824 N N . VAL A 1 112 ? -31.283 -0.614 32.678 1.00 97.38 112 VAL A N 1
ATOM 825 C CA . VAL A 1 112 ? -31.789 0.197 31.558 1.00 97.38 112 VAL A CA 1
ATOM 826 C C . VAL A 1 112 ? -30.640 0.872 30.813 1.00 97.38 112 VAL A C 1
ATOM 828 O O . VAL A 1 112 ? -30.622 0.857 29.583 1.00 97.38 112 VAL A O 1
ATOM 831 N N . LEU A 1 113 ? -29.668 1.428 31.535 1.00 97.31 113 LEU A N 1
ATOM 832 C CA . LEU A 1 113 ? -28.527 2.125 30.948 1.00 97.31 113 LEU A CA 1
ATOM 833 C C . LEU A 1 113 ? -27.622 1.159 30.174 1.00 97.31 113 LEU A C 1
ATOM 835 O O . LEU A 1 113 ? -27.249 1.458 29.044 1.00 97.31 113 LEU A O 1
ATOM 839 N N . SER A 1 114 ? -27.353 -0.022 30.731 1.00 97.25 114 SER A N 1
ATOM 840 C CA . SER A 1 114 ? -26.617 -1.103 30.070 1.00 97.25 114 SER A CA 1
ATOM 841 C C . SER A 1 114 ? -27.315 -1.551 28.784 1.00 97.25 114 SER A C 1
ATOM 843 O O . SER A 1 114 ? -26.704 -1.556 27.716 1.00 97.25 114 SER A O 1
ATOM 845 N N . ASN A 1 115 ? -28.626 -1.804 28.839 1.00 97.12 115 ASN A N 1
ATOM 846 C CA . ASN A 1 115 ? -29.410 -2.153 27.651 1.00 97.12 115 ASN A CA 1
ATOM 847 C C . ASN A 1 115 ? -29.381 -1.044 26.589 1.00 97.12 115 ASN A C 1
ATOM 849 O O . ASN A 1 115 ? -29.217 -1.326 25.404 1.00 97.12 115 ASN A O 1
ATOM 853 N N . THR A 1 116 ? -29.495 0.218 27.011 1.00 97.12 116 THR A N 1
ATOM 854 C CA . THR A 1 116 ? -29.444 1.379 26.110 1.00 97.12 116 THR A CA 1
ATOM 855 C C . THR A 1 116 ? -28.068 1.497 25.449 1.00 97.12 116 THR A C 1
ATOM 857 O O . THR A 1 116 ? -27.976 1.711 24.242 1.00 97.12 116 THR A O 1
ATOM 860 N N . LEU A 1 117 ? -26.986 1.292 26.206 1.00 96.69 117 LEU A N 1
ATOM 861 C CA . LEU A 1 117 ? -25.620 1.297 25.686 1.00 96.69 117 LEU A CA 1
ATOM 862 C C . LEU A 1 117 ? -25.403 0.175 24.665 1.00 96.69 117 LEU A C 1
ATOM 864 O O . LEU A 1 117 ? -24.869 0.430 23.587 1.00 96.69 117 LEU A O 1
ATOM 868 N N . ILE A 1 118 ? -25.852 -1.044 24.976 1.00 96.69 118 ILE A N 1
ATOM 869 C CA . ILE A 1 118 ? -25.781 -2.188 24.058 1.00 96.69 118 ILE A CA 1
ATOM 870 C C . ILE A 1 118 ? -26.550 -1.877 22.772 1.00 96.69 118 ILE A C 1
ATOM 872 O O . ILE A 1 118 ? -26.029 -2.107 21.684 1.00 96.69 118 ILE A O 1
ATOM 876 N N . GLN A 1 119 ? -27.746 -1.295 22.874 1.00 96.56 119 GLN A N 1
ATOM 877 C CA . GLN A 1 119 ? -28.546 -0.914 21.712 1.00 96.56 119 GLN A CA 1
ATOM 878 C C . GLN A 1 119 ? -27.849 0.152 20.853 1.00 96.56 119 GLN A C 1
ATOM 880 O O . GLN A 1 119 ? -27.852 0.044 19.628 1.00 96.56 119 GLN A O 1
ATOM 885 N N . HIS A 1 120 ? -27.213 1.155 21.467 1.00 96.81 120 HIS A N 1
ATOM 886 C CA . HIS A 1 120 ? -26.429 2.154 20.735 1.00 96.81 120 HIS A CA 1
ATOM 887 C C . HIS A 1 120 ? -25.194 1.553 20.062 1.00 96.81 120 HIS A C 1
ATOM 889 O O . HIS A 1 120 ? -24.922 1.882 18.910 1.00 96.81 120 HIS A O 1
ATOM 895 N N . LEU A 1 121 ? -24.475 0.654 20.738 1.00 94.31 121 LEU A N 1
ATOM 896 C CA . LEU A 1 121 ? -23.331 -0.052 20.155 1.00 94.31 121 LEU A CA 1
ATOM 897 C C . LEU A 1 121 ? -23.762 -0.927 18.973 1.00 94.31 121 LEU A C 1
ATOM 899 O O . LEU A 1 121 ? -23.167 -0.847 17.903 1.00 94.31 121 LEU A O 1
ATOM 903 N N . GLN A 1 122 ? -24.846 -1.690 19.123 1.00 95.25 122 GLN A N 1
ATOM 904 C CA . GLN A 1 122 ? -25.416 -2.496 18.041 1.00 95.25 122 GLN A CA 1
ATOM 905 C C . GLN A 1 122 ? -25.920 -1.630 16.880 1.00 95.25 122 GLN A C 1
ATOM 907 O O . GLN A 1 122 ? -25.736 -1.991 15.722 1.00 95.25 122 GLN A O 1
ATOM 912 N N . GLY A 1 123 ? -26.516 -0.470 17.171 1.00 94.62 123 GLY A N 1
ATOM 913 C CA . GLY A 1 123 ? -26.947 0.492 16.157 1.00 94.62 123 GLY A CA 1
ATOM 914 C C . GLY A 1 123 ? -25.786 1.174 15.424 1.00 94.62 123 GLY A C 1
ATOM 915 O O . GLY A 1 123 ? -25.921 1.504 14.248 1.00 94.62 123 GLY A O 1
ATOM 916 N N . ALA A 1 124 ? -24.639 1.354 16.085 1.00 95.00 124 ALA A N 1
ATOM 917 C CA . ALA A 1 124 ? -23.429 1.926 15.494 1.00 95.00 124 ALA A CA 1
ATOM 918 C C . ALA A 1 124 ? -22.610 0.905 14.683 1.00 95.00 124 ALA A C 1
ATOM 920 O O . ALA A 1 124 ? -21.919 1.292 13.740 1.00 95.00 124 ALA A O 1
ATOM 921 N N . GLN A 1 125 ? -22.722 -0.388 15.001 1.00 94.81 125 GLN A N 1
ATOM 922 C CA . GLN A 1 125 ? -22.044 -1.478 14.298 1.00 94.81 125 GLN A CA 1
ATOM 923 C C . GLN A 1 125 ? -22.215 -1.455 12.763 1.00 94.81 125 GLN A C 1
ATOM 925 O O . GLN A 1 125 ? -21.201 -1.460 12.069 1.00 94.81 125 GLN A O 1
ATOM 930 N N . PRO A 1 126 ? -23.430 -1.339 12.182 1.00 95.75 126 PRO A N 1
ATOM 931 C CA . PRO A 1 126 ? -23.589 -1.318 10.725 1.00 95.75 126 PRO A CA 1
ATOM 932 C C . PRO A 1 126 ? -22.929 -0.103 10.065 1.00 95.75 126 PRO A C 1
ATOM 934 O O . PRO A 1 126 ? -22.476 -0.186 8.921 1.00 95.75 126 PRO A O 1
ATOM 937 N N . TRP A 1 127 ? -22.860 1.032 10.768 1.00 94.81 127 TRP A N 1
ATOM 938 C CA . TRP A 1 127 ? -22.127 2.196 10.280 1.00 94.81 127 TRP A CA 1
ATOM 939 C C . TRP A 1 127 ? -20.614 1.956 10.330 1.00 94.81 127 TRP A C 1
ATOM 941 O O . TRP A 1 127 ? -19.933 2.267 9.355 1.00 94.81 127 TRP A O 1
ATOM 951 N N . ALA A 1 128 ? -20.097 1.344 11.401 1.00 94.94 128 ALA A N 1
ATOM 952 C CA . ALA A 1 128 ? -18.690 0.961 11.501 1.00 94.94 128 ALA A CA 1
ATOM 953 C C . ALA A 1 128 ? -18.289 -0.033 10.395 1.00 94.94 128 ALA A C 1
ATOM 955 O O . ALA A 1 128 ? -17.276 0.169 9.727 1.00 94.94 128 ALA A O 1
ATOM 956 N N . ASP A 1 129 ? -19.127 -1.035 10.118 1.00 96.25 129 ASP A N 1
ATOM 957 C CA . ASP A 1 129 ? -18.912 -2.001 9.034 1.00 96.25 129 ASP A CA 1
ATOM 958 C C . ASP A 1 129 ? -18.993 -1.332 7.652 1.00 96.25 129 ASP A C 1
ATOM 960 O O . ASP A 1 129 ? -18.222 -1.637 6.739 1.00 96.25 129 ASP A O 1
ATOM 964 N N . SER A 1 130 ? -19.922 -0.387 7.470 1.00 96.50 130 SER A N 1
ATOM 965 C CA . SER A 1 130 ? -20.000 0.414 6.246 1.00 96.50 130 SER A CA 1
ATOM 966 C C . SER A 1 130 ? -18.742 1.253 6.043 1.00 96.50 130 SER A C 1
ATOM 968 O O . SER A 1 130 ? -18.227 1.305 4.928 1.00 96.50 130 SER A O 1
ATOM 970 N N . LEU A 1 131 ? -18.240 1.888 7.103 1.00 96.25 131 LEU A N 1
ATOM 971 C CA . LEU A 1 131 ? -17.010 2.667 7.057 1.00 96.25 131 LEU A CA 1
ATOM 972 C C . LEU A 1 131 ? -15.811 1.769 6.729 1.00 96.25 131 LEU A C 1
ATOM 974 O O . LEU A 1 131 ? -15.023 2.113 5.849 1.00 96.25 131 LEU A O 1
ATOM 978 N N . GLY A 1 132 ? -15.721 0.591 7.353 1.00 96.62 132 GLY A N 1
ATOM 979 C CA . GLY A 1 132 ? -14.713 -0.424 7.039 1.00 96.62 132 GLY A CA 1
ATOM 980 C C . GLY A 1 132 ? -14.703 -0.780 5.551 1.00 96.62 132 GLY A C 1
ATOM 981 O O . GLY A 1 132 ? -13.670 -0.654 4.897 1.00 96.62 132 GLY A O 1
ATOM 982 N N . ARG A 1 133 ? -15.873 -1.078 4.972 1.00 96.75 133 ARG A N 1
ATOM 983 C CA . ARG A 1 133 ? -16.000 -1.342 3.527 1.00 96.75 133 ARG A CA 1
ATOM 984 C C . ARG A 1 133 ? -15.568 -0.157 2.664 1.00 96.75 133 ARG A C 1
ATOM 986 O O . ARG A 1 133 ? -14.911 -0.356 1.646 1.00 96.75 133 ARG A O 1
ATOM 993 N N . THR A 1 134 ? -15.913 1.075 3.041 1.00 95.31 134 THR A N 1
ATOM 994 C CA . THR A 1 134 ? -15.469 2.257 2.279 1.00 95.31 134 THR A CA 1
ATOM 995 C C . THR A 1 134 ? -13.959 2.474 2.362 1.00 95.31 134 THR A C 1
ATOM 997 O O . THR A 1 134 ? -13.353 2.880 1.373 1.00 95.31 134 THR A O 1
ATOM 1000 N N . LEU A 1 135 ? -13.333 2.160 3.500 1.00 96.50 135 LEU A N 1
ATOM 1001 C CA . LEU A 1 135 ? -11.880 2.231 3.657 1.00 96.50 135 LEU A CA 1
ATOM 1002 C C . LEU A 1 135 ? -11.173 1.159 2.821 1.00 96.50 135 LEU A C 1
ATOM 1004 O O . LEU A 1 135 ? -10.177 1.463 2.176 1.00 96.50 135 LEU A O 1
ATOM 1008 N N . GLU A 1 136 ? -11.713 -0.057 2.752 1.00 96.62 136 GLU A N 1
ATOM 1009 C CA . GLU A 1 136 ? -11.199 -1.106 1.860 1.00 96.62 136 GLU A CA 1
ATOM 1010 C C . GLU A 1 136 ? -11.312 -0.709 0.382 1.00 96.62 136 GLU A C 1
ATOM 1012 O O . GLU A 1 136 ? -10.384 -0.914 -0.402 1.00 96.62 136 GLU A O 1
ATOM 1017 N N . GLN A 1 137 ? -12.432 -0.096 -0.014 1.00 96.38 137 GLN A N 1
ATOM 1018 C CA . GLN A 1 137 ? -12.601 0.437 -1.368 1.00 96.38 137 GLN A CA 1
ATOM 1019 C C . GLN A 1 137 ? -11.599 1.554 -1.672 1.00 96.38 137 GLN A C 1
ATOM 1021 O O . GLN A 1 137 ? -11.065 1.613 -2.784 1.00 96.38 137 GLN A O 1
ATOM 1026 N N . LEU A 1 138 ? -11.327 2.424 -0.698 1.00 96.75 138 LEU A N 1
ATOM 1027 C CA . LEU A 1 138 ? -10.339 3.487 -0.824 1.00 96.75 138 LEU A CA 1
ATOM 1028 C C . LEU A 1 138 ? -8.923 2.917 -0.972 1.00 96.75 138 LEU A C 1
ATOM 1030 O O . LEU A 1 138 ? -8.225 3.307 -1.903 1.00 96.75 138 LEU A O 1
ATOM 1034 N N . ASP A 1 139 ? -8.537 1.952 -0.135 1.00 95.38 139 ASP A N 1
ATOM 1035 C CA . ASP A 1 139 ? -7.243 1.257 -0.214 1.00 95.38 139 ASP A CA 1
ATOM 1036 C C . ASP A 1 139 ? -7.070 0.557 -1.571 1.00 95.38 139 ASP A C 1
ATOM 1038 O O . ASP A 1 139 ? -6.034 0.667 -2.231 1.00 95.38 139 ASP A O 1
ATOM 1042 N N . ASN A 1 140 ? -8.121 -0.102 -2.064 1.00 94.62 140 ASN A N 1
ATOM 1043 C CA . ASN A 1 140 ? -8.095 -0.699 -3.393 1.00 94.62 140 ASN A CA 1
ATOM 1044 C C . ASN A 1 140 ? -7.928 0.367 -4.489 1.00 94.62 140 ASN A C 1
ATOM 1046 O O . ASN A 1 140 ? -7.130 0.192 -5.407 1.00 94.62 140 ASN A O 1
ATOM 1050 N N . THR A 1 141 ? -8.642 1.488 -4.396 1.00 95.50 141 THR A N 1
ATOM 1051 C CA . THR A 1 141 ? -8.532 2.593 -5.363 1.00 95.50 141 THR A CA 1
ATOM 1052 C C . THR A 1 141 ? -7.134 3.212 -5.346 1.00 95.50 141 THR A C 1
ATOM 1054 O O . THR A 1 141 ? -6.562 3.473 -6.404 1.00 95.50 141 THR A O 1
ATOM 1057 N N . GLU A 1 142 ? -6.541 3.380 -4.165 1.00 94.50 142 GLU A N 1
ATOM 1058 C CA . GLU A 1 142 ? -5.173 3.866 -4.012 1.00 94.50 142 GLU A CA 1
ATOM 1059 C C . GLU A 1 142 ? -4.167 2.918 -4.677 1.00 94.50 142 GLU A C 1
ATOM 1061 O O . GLU A 1 142 ? -3.306 3.374 -5.432 1.00 94.50 142 GLU A O 1
ATOM 1066 N N . LYS A 1 143 ? -4.311 1.599 -4.495 1.00 90.62 143 LYS A N 1
ATOM 1067 C CA . LYS A 1 143 ? -3.463 0.603 -5.175 1.00 90.62 143 LYS A CA 1
ATOM 1068 C C . LYS A 1 143 ? -3.551 0.708 -6.696 1.00 90.62 143 LYS A C 1
ATOM 1070 O O . LYS A 1 143 ? -2.517 0.718 -7.364 1.00 90.62 143 LYS A O 1
ATOM 1075 N N . HIS A 1 144 ? -4.759 0.836 -7.250 1.00 92.50 144 HIS A N 1
ATOM 1076 C CA . HIS A 1 144 ? -4.945 1.030 -8.693 1.00 92.50 144 HIS A CA 1
ATOM 1077 C C . HIS A 1 144 ? -4.314 2.343 -9.176 1.00 92.50 144 HIS A C 1
ATOM 1079 O O . HIS A 1 144 ? -3.658 2.364 -10.217 1.00 92.50 144 HIS A O 1
ATOM 1085 N N . MET A 1 145 ? -4.446 3.425 -8.405 1.00 94.75 145 MET A N 1
ATOM 1086 C CA . MET A 1 145 ? -3.815 4.707 -8.723 1.00 94.75 145 MET A CA 1
ATOM 1087 C C . MET A 1 145 ? -2.288 4.589 -8.745 1.00 94.75 145 MET A C 1
ATOM 1089 O O . MET A 1 145 ? -1.653 5.068 -9.682 1.00 94.75 145 MET A O 1
ATOM 1093 N N . LYS A 1 146 ? -1.688 3.920 -7.754 1.00 90.25 146 LYS A N 1
ATOM 1094 C CA . LYS A 1 146 ? -0.238 3.678 -7.707 1.00 90.25 146 LYS A CA 1
ATOM 1095 C C . LYS A 1 146 ? 0.235 2.834 -8.890 1.00 90.25 146 LYS A C 1
ATOM 1097 O O . LYS A 1 146 ? 1.249 3.168 -9.495 1.00 90.25 146 LYS A O 1
ATOM 1102 N N . TYR A 1 147 ? -0.517 1.797 -9.260 1.00 92.69 147 TYR A N 1
ATOM 1103 C CA . TYR A 1 147 ? -0.228 0.991 -10.447 1.00 92.69 147 TYR A CA 1
ATOM 1104 C C . TYR A 1 147 ? -0.199 1.850 -11.720 1.00 92.69 147 TYR A C 1
ATOM 1106 O O . TYR A 1 147 ? 0.774 1.806 -12.471 1.00 92.69 147 TYR A O 1
ATOM 1114 N N . LEU A 1 148 ? -1.231 2.671 -11.940 1.00 93.94 148 LEU A N 1
ATOM 1115 C CA . LEU A 1 148 ? -1.310 3.560 -13.103 1.00 93.94 148 LEU A CA 1
ATOM 1116 C C . LEU A 1 148 ? -0.202 4.619 -13.102 1.00 93.94 148 LEU A C 1
ATOM 1118 O O . LEU A 1 148 ? 0.382 4.881 -14.148 1.00 93.94 148 LEU A O 1
ATOM 1122 N N . GLN A 1 149 ? 0.141 5.182 -11.940 1.00 92.94 149 GLN A N 1
ATOM 1123 C CA . GLN A 1 149 ? 1.275 6.103 -11.807 1.00 92.94 149 GLN A CA 1
ATOM 1124 C C . GLN A 1 149 ? 2.595 5.441 -12.209 1.00 92.94 149 GLN A C 1
ATOM 1126 O O . GLN A 1 149 ? 3.409 6.067 -12.884 1.00 92.94 149 GLN A O 1
ATOM 1131 N N . CYS A 1 150 ? 2.811 4.175 -11.841 1.00 91.38 150 CYS A N 1
ATOM 1132 C CA . CYS A 1 150 ? 3.988 3.442 -12.292 1.00 91.38 150 CYS A CA 1
ATOM 1133 C C . CYS A 1 150 ? 3.993 3.250 -13.812 1.00 91.38 150 CYS A C 1
ATOM 1135 O O . CYS A 1 150 ? 5.031 3.469 -14.425 1.00 91.38 150 CYS A O 1
ATOM 1137 N N . VAL A 1 151 ? 2.863 2.881 -14.423 1.00 92.94 151 VAL A N 1
ATOM 1138 C CA . VAL A 1 151 ? 2.766 2.742 -15.888 1.00 92.94 151 VAL A CA 1
ATOM 1139 C C . VAL A 1 151 ? 3.060 4.073 -16.584 1.00 92.94 151 VAL A C 1
ATOM 1141 O O . VAL A 1 151 ? 3.948 4.117 -17.429 1.00 92.94 151 VAL A O 1
ATOM 1144 N N . SER A 1 152 ? 2.426 5.165 -16.148 1.00 94.44 152 SER A N 1
ATOM 1145 C CA . SER A 1 152 ? 2.689 6.522 -16.653 1.00 94.44 152 SER A CA 1
ATOM 1146 C C . SER A 1 152 ? 4.166 6.892 -16.533 1.00 94.44 152 SER A C 1
ATOM 1148 O O . SER A 1 152 ? 4.751 7.455 -17.451 1.00 94.44 152 SER A O 1
ATOM 1150 N N . ARG A 1 153 ? 4.815 6.534 -15.418 1.00 93.69 153 ARG A N 1
ATOM 1151 C CA . ARG A 1 153 ? 6.240 6.812 -15.232 1.00 93.69 153 ARG A CA 1
ATOM 1152 C C . ARG A 1 153 ? 7.125 6.014 -16.191 1.00 93.69 153 ARG A C 1
ATOM 1154 O O . ARG A 1 153 ? 8.154 6.520 -16.633 1.00 93.69 153 ARG A O 1
ATOM 1161 N N . ILE A 1 154 ? 6.756 4.770 -16.494 1.00 93.44 154 ILE A N 1
ATOM 1162 C CA . ILE A 1 154 ? 7.463 3.938 -17.478 1.00 93.44 154 ILE A CA 1
ATOM 1163 C C . ILE A 1 154 ? 7.313 4.535 -18.880 1.00 93.44 154 ILE A C 1
ATOM 1165 O O . ILE A 1 154 ? 8.293 4.567 -19.626 1.00 93.44 154 ILE A O 1
ATOM 1169 N N . GLU A 1 155 ? 6.122 5.024 -19.224 1.00 94.62 155 GLU A N 1
ATOM 1170 C CA . GLU A 1 155 ? 5.847 5.705 -20.493 1.00 94.62 155 GLU A CA 1
ATOM 1171 C C . GLU A 1 155 ? 6.671 6.991 -20.622 1.00 94.62 155 GLU A C 1
ATOM 1173 O O . GLU A 1 155 ? 7.434 7.117 -21.573 1.00 94.62 155 GLU A O 1
ATOM 1178 N N . GLU A 1 156 ? 6.652 7.873 -19.618 1.00 95.38 156 GLU A N 1
ATOM 1179 C CA . GLU A 1 156 ? 7.469 9.098 -19.598 1.00 95.38 156 GLU A CA 1
ATOM 1180 C C . GLU A 1 156 ? 8.967 8.819 -19.785 1.00 95.38 156 GLU A C 1
ATOM 1182 O O . GLU A 1 156 ? 9.660 9.521 -20.522 1.00 95.38 156 GLU A O 1
ATOM 1187 N N . LEU A 1 157 ? 9.492 7.798 -19.097 1.00 92.88 157 LEU A N 1
ATOM 1188 C CA . LEU A 1 157 ? 10.894 7.405 -19.231 1.00 92.88 157 LEU A CA 1
ATOM 1189 C C . LEU A 1 157 ? 11.182 6.842 -20.626 1.00 92.88 157 LEU A C 1
ATOM 1191 O O . LEU A 1 157 ? 12.243 7.113 -21.178 1.00 92.88 157 LEU A O 1
ATOM 1195 N N . SER A 1 158 ? 10.247 6.088 -21.203 1.00 93.81 158 SER A N 1
ATOM 1196 C CA . SER A 1 158 ? 10.367 5.554 -22.563 1.00 93.81 158 SER A CA 1
ATOM 1197 C C . SER A 1 158 ? 10.359 6.671 -23.609 1.00 93.81 158 SER A C 1
ATOM 1199 O O . SER A 1 158 ? 11.212 6.676 -24.495 1.00 93.81 158 SER A O 1
ATOM 1201 N N . ASP A 1 159 ? 9.475 7.659 -23.464 1.00 94.50 159 ASP A N 1
ATOM 1202 C CA . ASP A 1 159 ? 9.426 8.844 -24.325 1.00 94.50 159 ASP A CA 1
ATOM 1203 C C . ASP A 1 159 ? 10.703 9.679 -24.199 1.00 94.50 159 ASP A C 1
ATOM 1205 O O . ASP A 1 159 ? 11.264 10.119 -25.204 1.00 94.50 159 ASP A O 1
ATOM 1209 N N . SER A 1 160 ? 11.214 9.843 -22.975 1.00 92.56 160 SER A N 1
ATOM 1210 C CA . SER A 1 160 ? 12.487 10.519 -22.726 1.00 92.56 160 SER A CA 1
ATOM 1211 C C . SER A 1 160 ? 13.652 9.799 -23.410 1.00 92.56 160 SER A C 1
ATOM 1213 O O . SER A 1 160 ? 14.437 10.454 -24.095 1.00 9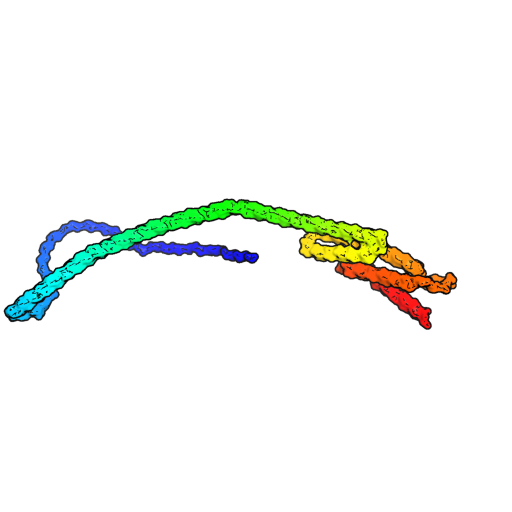2.56 160 SER A O 1
ATOM 1215 N N . ILE A 1 161 ? 13.739 8.466 -23.306 1.00 91.50 161 ILE A N 1
ATOM 1216 C CA . ILE A 1 161 ? 14.762 7.669 -24.005 1.00 91.50 161 ILE A CA 1
ATOM 1217 C C . ILE A 1 161 ? 14.629 7.848 -25.518 1.00 91.50 161 ILE A C 1
ATOM 1219 O O . ILE A 1 161 ? 15.621 8.116 -26.195 1.00 91.50 161 ILE A O 1
ATOM 1223 N N . GLN A 1 162 ? 13.411 7.742 -26.053 1.00 92.56 162 GLN A N 1
ATOM 1224 C CA . GLN A 1 162 ? 13.162 7.913 -27.480 1.00 92.56 162 GLN A CA 1
ATOM 1225 C C . GLN A 1 162 ? 13.591 9.302 -27.965 1.00 92.56 162 GLN A C 1
ATOM 1227 O O . GLN A 1 162 ? 14.265 9.414 -28.986 1.00 92.56 162 GLN A O 1
ATOM 1232 N N . GLN A 1 163 ? 13.241 10.359 -27.231 1.00 93.50 163 GLN A N 1
ATOM 1233 C CA . GLN A 1 163 ? 13.639 11.724 -27.556 1.00 93.50 163 GLN A CA 1
ATOM 1234 C C . GLN A 1 163 ? 15.162 11.883 -27.536 1.00 93.50 163 GLN A C 1
ATOM 1236 O O . GLN A 1 163 ? 15.718 12.427 -28.489 1.00 93.50 163 GLN A O 1
ATOM 1241 N N . CYS A 1 164 ? 15.835 11.359 -26.508 1.00 89.06 164 CYS A N 1
ATOM 1242 C CA . CYS A 1 164 ? 17.293 11.402 -26.394 1.00 89.06 164 CYS A CA 1
ATOM 1243 C C . CYS A 1 164 ? 17.975 10.693 -27.573 1.00 89.06 164 CYS A C 1
ATOM 1245 O O . CYS A 1 164 ? 18.955 11.196 -28.118 1.00 89.06 164 CYS A O 1
ATOM 1247 N N . LEU A 1 165 ? 17.423 9.562 -28.026 1.00 87.25 165 LEU A N 1
ATOM 1248 C CA . LEU A 1 165 ? 17.912 8.853 -29.211 1.00 87.25 165 LEU A CA 1
ATOM 1249 C C . LEU A 1 165 ? 17.703 9.649 -30.509 1.00 87.25 165 LEU A C 1
ATOM 1251 O O . LEU A 1 165 ? 18.532 9.567 -31.410 1.00 87.25 165 LEU A O 1
ATOM 1255 N N . MET A 1 166 ? 16.628 10.433 -30.615 1.00 87.81 166 MET A N 1
ATOM 1256 C CA . MET A 1 166 ? 16.367 11.287 -31.782 1.00 87.81 166 MET A CA 1
ATOM 1257 C C . MET A 1 166 ? 17.272 12.526 -31.823 1.00 87.81 166 MET A C 1
ATOM 1259 O O . MET A 1 166 ? 17.592 13.009 -32.906 1.00 87.81 166 MET A O 1
ATOM 1263 N N . THR A 1 167 ? 17.692 13.041 -30.664 1.00 88.62 167 THR A N 1
ATOM 1264 C CA . THR A 1 167 ? 18.584 14.210 -30.545 1.00 88.62 167 THR A CA 1
ATOM 1265 C C . THR A 1 167 ? 20.062 13.837 -30.401 1.00 88.62 167 THR A C 1
ATOM 1267 O O . THR A 1 167 ? 20.876 14.705 -30.097 1.00 88.62 167 THR A O 1
ATOM 1270 N N . ASN A 1 168 ? 20.411 12.563 -30.610 1.00 78.88 168 ASN A N 1
ATOM 1271 C CA . ASN A 1 168 ? 21.758 12.002 -30.458 1.00 78.88 168 ASN A CA 1
ATOM 1272 C C . ASN A 1 168 ? 22.392 12.207 -29.065 1.00 78.88 168 ASN A C 1
ATOM 1274 O O . ASN A 1 168 ? 23.608 12.308 -28.916 1.00 78.88 168 ASN A O 1
ATOM 1278 N N . SER A 1 169 ? 21.561 12.275 -28.025 1.00 83.50 169 SER A N 1
ATOM 1279 C CA . SER A 1 169 ? 21.999 12.431 -26.639 1.00 83.50 169 SER A CA 1
ATOM 1280 C C . SER A 1 169 ? 22.020 11.082 -25.922 1.00 83.50 169 SER A C 1
ATOM 1282 O O . SER A 1 169 ? 21.177 10.751 -25.087 1.00 83.50 169 SER A O 1
ATOM 1284 N N . ILE A 1 170 ? 22.994 10.252 -26.287 1.00 80.00 170 ILE A N 1
ATOM 1285 C CA . ILE A 1 170 ? 23.072 8.861 -25.821 1.00 80.00 170 ILE A CA 1
ATOM 1286 C C . ILE A 1 170 ? 23.295 8.791 -24.306 1.00 80.00 170 ILE A C 1
ATOM 1288 O O . ILE A 1 170 ? 22.698 7.954 -23.632 1.00 80.00 170 ILE A O 1
ATOM 1292 N N . TRP A 1 171 ? 24.090 9.704 -23.739 1.00 79.62 171 TRP A N 1
ATOM 1293 C CA . TRP A 1 171 ? 24.327 9.758 -22.293 1.00 79.62 171 TRP A CA 1
ATOM 1294 C C . TRP A 1 171 ? 23.031 9.957 -21.493 1.00 79.62 171 TRP A C 1
ATOM 1296 O O . TRP A 1 171 ? 22.796 9.260 -20.507 1.00 79.62 171 TRP A O 1
ATOM 1306 N N . GLU A 1 172 ? 22.156 10.861 -21.937 1.00 83.94 172 GLU A N 1
ATOM 1307 C CA . GLU A 1 172 ? 20.871 11.123 -21.279 1.00 83.94 172 GLU A CA 1
ATOM 1308 C C . GLU A 1 172 ? 19.924 9.921 -21.406 1.00 83.94 172 GLU A C 1
ATOM 1310 O O . GLU A 1 172 ? 19.249 9.566 -20.436 1.00 83.94 172 GLU A O 1
ATOM 1315 N N . ALA A 1 173 ? 19.960 9.213 -22.542 1.00 86.44 173 ALA A N 1
ATOM 1316 C CA . ALA A 1 173 ? 19.238 7.953 -22.721 1.00 86.44 173 ALA A CA 1
ATOM 1317 C C . ALA A 1 173 ? 19.716 6.868 -21.736 1.00 86.44 173 ALA A C 1
ATOM 1319 O O . ALA A 1 173 ? 18.893 6.177 -21.132 1.00 86.44 173 ALA A O 1
ATOM 1320 N N . VAL A 1 174 ? 21.031 6.740 -21.515 1.00 82.12 174 VAL A N 1
ATOM 1321 C CA . VAL A 1 174 ? 21.603 5.786 -20.546 1.00 82.12 174 VAL A CA 1
ATOM 1322 C C . VAL A 1 174 ? 21.168 6.121 -19.113 1.00 82.12 174 VAL A C 1
ATOM 1324 O O . VAL A 1 174 ? 20.794 5.224 -18.353 1.00 82.12 174 VAL A O 1
ATOM 1327 N N . VAL A 1 175 ? 21.137 7.405 -18.741 1.00 85.69 175 VAL A N 1
ATOM 1328 C CA . VAL A 1 175 ? 20.653 7.856 -17.421 1.00 85.69 175 VAL A CA 1
ATOM 1329 C C . VAL A 1 175 ? 19.155 7.577 -17.238 1.00 85.69 175 VAL A C 1
ATOM 1331 O O . VAL A 1 175 ? 18.729 7.125 -16.168 1.00 85.69 175 VAL A O 1
ATOM 1334 N N . ALA A 1 176 ? 18.343 7.800 -18.274 1.00 87.88 176 ALA A N 1
ATOM 1335 C CA . ALA A 1 176 ? 16.914 7.492 -18.250 1.00 87.88 176 ALA A CA 1
ATOM 1336 C C . ALA A 1 176 ? 16.656 5.979 -18.111 1.00 87.88 176 ALA A C 1
ATOM 1338 O O . ALA A 1 176 ? 15.805 5.564 -17.320 1.00 87.88 176 ALA A O 1
ATOM 1339 N N . VAL A 1 177 ? 17.454 5.142 -18.781 1.00 87.62 177 VAL A N 1
ATOM 1340 C CA . VAL A 1 177 ? 17.427 3.681 -18.607 1.00 87.62 177 VAL A CA 1
ATOM 1341 C C . VAL A 1 177 ? 17.837 3.262 -17.195 1.00 87.62 177 VAL A C 1
ATOM 1343 O O . VAL A 1 177 ? 17.177 2.406 -16.605 1.00 87.62 177 VAL A O 1
ATOM 1346 N N . GLY A 1 178 ? 18.848 3.896 -16.598 1.00 84.81 178 GLY A N 1
ATOM 1347 C CA . GLY A 1 178 ? 19.200 3.648 -15.197 1.00 84.81 178 GLY A CA 1
ATOM 1348 C C . GLY A 1 178 ? 18.091 4.045 -14.220 1.00 84.81 178 GLY A C 1
ATOM 1349 O O . GLY A 1 178 ? 17.809 3.330 -13.255 1.00 84.81 178 GLY A O 1
ATOM 1350 N N . SER A 1 179 ? 17.371 5.129 -14.516 1.00 88.12 179 SER A N 1
ATOM 1351 C CA . SER A 1 179 ? 16.179 5.523 -13.757 1.00 88.12 179 SER A CA 1
ATOM 1352 C C . SER A 1 179 ? 15.069 4.469 -13.877 1.00 88.12 179 SER A C 1
ATOM 1354 O O . SER A 1 179 ? 14.464 4.093 -12.872 1.00 88.12 179 SER A O 1
ATOM 1356 N N . MET A 1 180 ? 14.860 3.907 -15.071 1.00 88.62 180 MET A N 1
ATOM 1357 C CA . MET A 1 180 ? 13.918 2.806 -15.312 1.00 88.62 180 MET A CA 1
ATOM 1358 C C . MET A 1 180 ? 14.333 1.508 -14.590 1.00 88.62 180 MET A C 1
ATOM 1360 O O . MET A 1 180 ? 13.484 0.799 -14.049 1.00 88.62 180 MET A O 1
ATOM 1364 N N . ALA A 1 181 ? 15.635 1.221 -14.493 1.00 87.38 181 ALA A N 1
ATOM 1365 C CA . ALA A 1 181 ? 16.163 0.090 -13.728 1.00 87.38 181 ALA A CA 1
ATOM 1366 C C . ALA A 1 181 ? 15.969 0.262 -12.210 1.00 87.38 181 ALA A C 1
ATOM 1368 O O . ALA A 1 181 ? 15.605 -0.693 -11.520 1.00 87.38 181 ALA A O 1
ATOM 1369 N N . SER A 1 182 ? 16.134 1.479 -11.678 1.00 87.62 182 SER A N 1
ATOM 1370 C CA . SER A 1 182 ? 15.841 1.755 -10.263 1.00 87.62 182 SER A CA 1
ATOM 1371 C C . SER A 1 182 ? 14.352 1.572 -9.927 1.00 87.62 182 SER A C 1
ATOM 1373 O O . SER A 1 182 ? 14.020 1.065 -8.852 1.00 87.62 182 SER A O 1
ATOM 1375 N N . LEU A 1 183 ? 13.455 1.870 -10.878 1.00 88.12 183 LEU A N 1
ATOM 1376 C CA . LEU A 1 183 ? 12.025 1.581 -10.762 1.00 88.12 183 LEU A CA 1
ATOM 1377 C C . LEU A 1 183 ? 11.740 0.064 -10.704 1.00 88.12 183 LEU A C 1
ATOM 1379 O O . LEU A 1 183 ? 10.917 -0.355 -9.890 1.00 88.12 183 LEU A O 1
ATOM 1383 N N . ASP A 1 184 ? 12.450 -0.779 -11.476 1.00 87.62 184 ASP A N 1
ATOM 1384 C CA . ASP A 1 184 ? 12.338 -2.255 -11.376 1.00 87.62 184 ASP A CA 1
ATOM 1385 C C . ASP A 1 184 ? 12.751 -2.762 -9.988 1.00 87.62 184 ASP A C 1
ATOM 1387 O O . ASP A 1 184 ? 12.103 -3.654 -9.437 1.00 87.62 184 ASP A O 1
ATOM 1391 N N . VAL A 1 185 ? 13.788 -2.173 -9.381 1.00 84.94 185 VAL A N 1
ATOM 1392 C CA . VAL A 1 185 ? 14.207 -2.519 -8.012 1.00 84.94 185 VAL A CA 1
ATOM 1393 C C . VAL A 1 185 ? 13.135 -2.140 -6.987 1.00 84.94 185 VAL A C 1
ATOM 1395 O O . VAL A 1 185 ? 12.843 -2.944 -6.101 1.00 84.94 185 VAL A O 1
ATOM 1398 N N . GLY A 1 186 ? 12.502 -0.972 -7.126 1.00 84.00 186 GLY A N 1
ATOM 1399 C CA . GLY A 1 186 ? 11.372 -0.575 -6.277 1.00 84.00 186 GLY A CA 1
ATOM 1400 C C . GLY A 1 186 ? 10.170 -1.518 -6.413 1.00 84.00 186 GLY A C 1
ATOM 1401 O O . GLY A 1 186 ? 9.579 -1.929 -5.416 1.00 84.00 186 GLY A O 1
ATOM 1402 N N . LEU A 1 187 ? 9.858 -1.949 -7.638 1.00 84.56 187 LEU A N 1
ATOM 1403 C CA . LEU A 1 187 ? 8.758 -2.878 -7.927 1.00 84.56 187 LEU A CA 1
ATOM 1404 C C . LEU A 1 187 ? 9.012 -4.310 -7.430 1.00 84.56 187 LEU A C 1
ATOM 1406 O O . LEU A 1 187 ? 8.059 -5.020 -7.108 1.00 84.56 187 LEU A O 1
ATOM 1410 N N . LYS A 1 188 ? 10.275 -4.746 -7.292 1.00 80.00 188 LYS A N 1
ATOM 1411 C CA . LYS A 1 188 ? 10.603 -6.041 -6.651 1.00 80.00 188 LYS A CA 1
ATOM 1412 C C . LYS A 1 188 ? 10.053 -6.138 -5.229 1.00 80.00 188 LYS A C 1
ATOM 1414 O O . LYS A 1 188 ? 9.726 -7.235 -4.792 1.00 80.00 188 LYS A O 1
ATOM 1419 N N . GLN A 1 189 ? 9.933 -5.014 -4.527 1.00 78.50 189 GLN A N 1
ATOM 1420 C CA . GLN A 1 189 ? 9.429 -4.980 -3.156 1.00 78.50 189 GLN A CA 1
ATOM 1421 C C . GLN A 1 189 ? 7.893 -5.014 -3.090 1.00 78.50 189 GLN A C 1
ATOM 1423 O O . GLN A 1 189 ? 7.345 -5.428 -2.073 1.00 78.50 189 GLN A O 1
ATOM 1428 N N . SER A 1 190 ? 7.188 -4.619 -4.161 1.00 73.75 190 SER A N 1
ATOM 1429 C CA . SER A 1 190 ? 5.723 -4.484 -4.167 1.00 73.75 190 SER A CA 1
ATOM 1430 C C . SER A 1 190 ? 4.964 -5.753 -4.577 1.00 73.75 190 SER A C 1
ATOM 1432 O O . SER A 1 190 ? 3.740 -5.788 -4.475 1.00 73.75 190 SER A O 1
ATOM 1434 N N . GLY A 1 191 ? 5.655 -6.796 -5.057 1.00 72.31 191 GLY A N 1
ATOM 1435 C CA . GLY A 1 191 ? 5.035 -8.066 -5.464 1.00 72.31 191 GLY A CA 1
ATOM 1436 C C . GLY A 1 191 ? 4.207 -8.007 -6.759 1.00 72.31 191 GLY A C 1
ATOM 1437 O O . GLY A 1 191 ? 3.535 -8.980 -7.101 1.00 72.31 191 GLY A O 1
ATOM 1438 N N . CYS A 1 192 ? 4.247 -6.898 -7.509 1.00 81.88 192 CYS A N 1
ATOM 1439 C CA . CYS A 1 192 ? 3.501 -6.728 -8.762 1.00 81.88 192 CYS A CA 1
ATOM 1440 C C . CYS A 1 192 ? 4.171 -7.475 -9.932 1.00 81.88 192 CYS A C 1
ATOM 1442 O O . CYS A 1 192 ? 4.907 -6.879 -10.719 1.00 81.88 192 CYS A O 1
ATOM 1444 N N . SER A 1 193 ? 3.895 -8.774 -10.076 1.00 85.38 193 SER A N 1
ATOM 1445 C CA . SER A 1 193 ? 4.526 -9.645 -11.085 1.00 85.38 193 SER A CA 1
ATOM 1446 C C . SER A 1 193 ? 4.297 -9.192 -12.533 1.00 85.38 193 SER A C 1
ATOM 1448 O O . SER A 1 193 ? 5.237 -9.187 -13.326 1.00 85.38 193 SER A O 1
ATOM 1450 N N . HIS A 1 194 ? 3.078 -8.768 -12.881 1.00 86.44 194 HIS A N 1
ATOM 1451 C CA . HIS A 1 194 ? 2.741 -8.340 -14.244 1.00 86.44 194 HIS A CA 1
ATOM 1452 C C . HIS A 1 194 ? 3.428 -7.031 -14.641 1.00 86.44 194 HIS A C 1
ATOM 1454 O O . HIS A 1 194 ? 4.036 -6.953 -15.706 1.00 86.44 194 HIS A O 1
ATOM 1460 N N . LEU A 1 195 ? 3.385 -6.025 -13.764 1.00 88.31 195 LEU A N 1
ATOM 1461 C CA . LEU A 1 195 ? 4.027 -4.732 -14.008 1.00 88.31 195 LEU A CA 1
ATOM 1462 C C . LEU A 1 195 ? 5.549 -4.865 -14.066 1.00 88.31 195 LEU A C 1
ATOM 1464 O O . LEU A 1 195 ? 6.202 -4.240 -14.894 1.00 88.31 195 LEU A O 1
ATOM 1468 N N . GLN A 1 196 ? 6.110 -5.722 -13.215 1.00 88.69 196 GLN A N 1
ATOM 1469 C CA . GLN A 1 196 ? 7.526 -6.040 -13.246 1.00 88.69 196 GLN A CA 1
ATOM 1470 C C . GLN A 1 196 ? 7.938 -6.747 -14.542 1.00 88.69 196 GLN A C 1
ATOM 1472 O O . GLN A 1 196 ? 8.977 -6.412 -15.104 1.00 88.69 196 GLN A O 1
ATOM 1477 N N . ALA A 1 197 ? 7.160 -7.724 -15.014 1.00 88.31 197 ALA A N 1
ATOM 1478 C CA . ALA A 1 197 ? 7.446 -8.397 -16.279 1.00 88.31 197 ALA A CA 1
ATOM 1479 C C . ALA A 1 197 ? 7.436 -7.393 -17.440 1.00 88.31 197 ALA A C 1
ATOM 1481 O O . ALA A 1 197 ? 8.422 -7.301 -18.167 1.00 88.31 197 ALA A O 1
ATOM 1482 N N . PHE A 1 198 ? 6.388 -6.566 -17.521 1.00 90.44 198 PHE A N 1
ATOM 1483 C CA . PHE A 1 198 ? 6.288 -5.493 -18.507 1.00 90.44 198 PHE A CA 1
ATOM 1484 C C . PHE A 1 198 ? 7.487 -4.539 -18.444 1.00 90.44 198 PHE A C 1
ATOM 1486 O O . PHE A 1 198 ? 8.132 -4.298 -19.459 1.00 90.44 198 PHE A O 1
ATOM 1493 N N . LEU A 1 199 ? 7.846 -4.048 -17.253 1.00 89.19 199 LEU A N 1
ATOM 1494 C CA . LEU A 1 199 ? 8.980 -3.140 -17.099 1.00 89.19 199 LEU A CA 1
ATOM 1495 C C . LEU A 1 199 ? 10.299 -3.785 -17.525 1.00 89.19 199 LEU A C 1
ATOM 1497 O O . LEU A 1 199 ? 11.111 -3.132 -18.170 1.00 89.19 199 LEU A O 1
ATOM 1501 N N . ARG A 1 200 ? 10.526 -5.061 -17.203 1.00 88.56 200 ARG A N 1
ATOM 1502 C CA . ARG A 1 200 ? 11.741 -5.773 -17.622 1.00 88.56 200 ARG A CA 1
ATOM 1503 C C . ARG A 1 200 ? 11.801 -5.976 -19.129 1.00 88.56 200 ARG A C 1
ATOM 1505 O O . ARG A 1 200 ? 12.888 -5.867 -19.693 1.00 88.56 200 ARG A O 1
ATOM 1512 N N . ASP A 1 201 ? 10.675 -6.252 -19.773 1.00 89.31 201 ASP A N 1
ATOM 1513 C CA . ASP A 1 201 ? 10.614 -6.380 -21.228 1.00 89.31 201 ASP A CA 1
ATOM 1514 C C . ASP A 1 201 ? 10.868 -5.028 -21.909 1.00 89.31 201 ASP A C 1
ATOM 1516 O O . ASP A 1 201 ? 11.698 -4.950 -22.816 1.00 89.31 201 ASP A O 1
ATOM 1520 N N . THR A 1 202 ? 10.275 -3.944 -21.398 1.00 90.56 202 THR A N 1
ATOM 1521 C CA . THR A 1 202 ? 10.542 -2.566 -21.847 1.00 90.56 202 THR A CA 1
ATOM 1522 C C . THR A 1 202 ? 12.004 -2.176 -21.630 1.00 90.56 202 THR A C 1
ATOM 1524 O O . THR A 1 202 ? 12.656 -1.631 -22.520 1.00 90.56 202 THR A O 1
ATOM 1527 N N . LEU A 1 203 ? 12.573 -2.524 -20.477 1.00 88.31 203 LEU A N 1
ATOM 1528 C CA . LEU A 1 203 ? 13.970 -2.262 -20.161 1.00 88.31 203 LEU A CA 1
ATOM 1529 C C . LEU A 1 203 ? 14.904 -3.023 -21.115 1.00 88.31 203 LEU A C 1
ATOM 1531 O O . LEU A 1 203 ? 15.868 -2.448 -21.612 1.00 88.31 203 LEU A O 1
ATOM 1535 N N . ARG A 1 204 ? 14.619 -4.297 -21.412 1.00 84.56 204 ARG A N 1
ATOM 1536 C CA . ARG A 1 204 ? 15.382 -5.098 -22.387 1.00 84.56 204 ARG A CA 1
ATOM 1537 C C . ARG A 1 204 ? 15.299 -4.518 -23.792 1.00 84.56 204 ARG A C 1
ATOM 1539 O O . ARG A 1 204 ? 16.310 -4.484 -24.490 1.00 84.56 204 ARG A O 1
ATOM 1546 N N . PHE A 1 205 ? 14.114 -4.068 -24.192 1.00 90.31 205 PHE A N 1
ATOM 1547 C CA . PHE A 1 205 ? 13.898 -3.415 -25.476 1.00 90.31 205 PHE A CA 1
ATOM 1548 C C . PHE A 1 205 ? 14.777 -2.166 -25.617 1.00 90.31 205 PHE A C 1
ATOM 1550 O O . PHE A 1 205 ? 15.552 -2.074 -26.570 1.00 90.31 205 PHE A O 1
ATOM 1557 N N . TRP A 1 206 ? 14.751 -1.264 -24.632 1.00 88.06 206 TRP A N 1
ATOM 1558 C CA . TRP A 1 206 ? 15.557 -0.042 -24.670 1.00 88.06 206 TRP A CA 1
ATOM 1559 C C . TRP A 1 206 ? 17.060 -0.304 -24.583 1.00 88.06 206 TRP A C 1
ATOM 1561 O O . TRP A 1 206 ? 17.821 0.289 -25.345 1.00 88.06 206 TRP A O 1
ATOM 1571 N N . HIS A 1 207 ? 17.498 -1.241 -23.736 1.00 82.94 207 HIS A N 1
ATOM 1572 C CA . HIS A 1 207 ? 18.907 -1.642 -23.688 1.00 82.94 207 HIS A CA 1
ATOM 1573 C C . HIS A 1 207 ? 19.401 -2.165 -25.036 1.00 82.94 207 HIS A C 1
ATOM 1575 O O . HIS A 1 207 ? 20.514 -1.839 -25.439 1.00 82.94 207 HIS A O 1
ATOM 1581 N N . LYS A 1 208 ? 18.587 -2.959 -25.743 1.00 85.25 208 LYS A N 1
ATOM 1582 C CA . LYS A 1 208 ? 18.945 -3.465 -27.070 1.00 85.25 208 LYS A CA 1
ATOM 1583 C C . LYS A 1 208 ? 19.097 -2.326 -28.078 1.00 85.25 208 LYS A C 1
ATOM 1585 O O . LYS A 1 208 ? 20.099 -2.285 -28.776 1.00 85.25 208 LYS A O 1
ATOM 1590 N N . ILE A 1 209 ? 18.156 -1.382 -28.114 1.00 87.00 209 ILE A N 1
ATOM 1591 C CA . ILE A 1 209 ? 18.212 -0.246 -29.047 1.00 87.00 209 ILE A CA 1
ATOM 1592 C C . ILE A 1 209 ? 19.433 0.635 -28.786 1.00 87.00 209 ILE A C 1
ATOM 1594 O O . ILE A 1 209 ? 20.140 0.985 -29.727 1.00 87.00 209 ILE A O 1
ATOM 1598 N N . ILE A 1 210 ? 19.692 0.985 -27.523 1.00 82.12 210 ILE A N 1
ATOM 1599 C CA . ILE A 1 210 ? 20.849 1.817 -27.168 1.00 82.12 210 ILE A CA 1
ATOM 1600 C C . ILE A 1 210 ? 22.143 1.084 -27.510 1.00 82.12 210 ILE A C 1
ATOM 1602 O O . ILE A 1 210 ? 23.049 1.684 -28.076 1.00 82.12 210 ILE A O 1
ATOM 1606 N N . LYS A 1 211 ? 22.215 -0.221 -27.234 1.00 80.00 211 LYS A N 1
ATOM 1607 C CA . LYS A 1 211 ? 23.367 -1.043 -27.602 1.00 80.00 211 LYS A CA 1
ATOM 1608 C C . LYS A 1 211 ? 23.597 -1.079 -29.113 1.00 80.00 211 LYS A C 1
ATOM 1610 O O . LYS A 1 211 ? 24.731 -0.899 -29.535 1.00 80.00 211 LYS A O 1
ATOM 1615 N N . ASP A 1 212 ? 22.553 -1.301 -29.909 1.00 82.69 212 ASP A N 1
ATOM 1616 C CA . ASP A 1 212 ? 22.661 -1.373 -31.372 1.00 82.69 212 ASP A CA 1
ATOM 1617 C C . ASP A 1 212 ? 23.079 -0.014 -31.965 1.00 82.69 212 ASP A C 1
ATOM 1619 O O . ASP A 1 212 ? 23.876 0.034 -32.899 1.00 82.69 212 ASP A O 1
ATOM 1623 N N . ARG A 1 213 ? 22.597 1.098 -31.391 1.00 80.69 213 ARG A N 1
ATOM 1624 C CA . ARG A 1 213 ? 23.029 2.459 -31.753 1.00 80.69 213 ARG A CA 1
ATOM 1625 C C . ARG A 1 213 ? 24.496 2.701 -31.424 1.00 80.69 213 ARG A C 1
ATOM 1627 O O . ARG A 1 213 ? 25.261 3.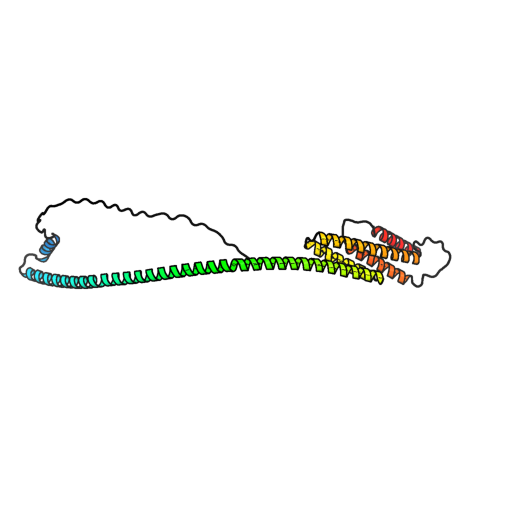046 -32.311 1.00 80.69 213 ARG A O 1
ATOM 1634 N N . LEU A 1 214 ? 24.887 2.424 -30.185 1.00 75.12 214 LEU A N 1
ATOM 1635 C CA . LEU A 1 214 ? 26.245 2.639 -29.697 1.00 75.12 214 LEU A CA 1
ATOM 1636 C C . LEU A 1 214 ? 27.266 1.744 -30.414 1.00 75.12 214 LEU A C 1
ATOM 1638 O O . LEU A 1 214 ? 28.395 2.158 -30.644 1.00 75.12 214 LEU A O 1
ATOM 1642 N N . ALA A 1 215 ? 26.866 0.531 -30.805 1.00 75.12 215 ALA A N 1
ATOM 1643 C CA . ALA A 1 215 ? 27.669 -0.343 -31.655 1.00 75.12 215 ALA A CA 1
ATOM 1644 C C . ALA A 1 215 ? 27.857 0.237 -33.067 1.00 75.12 215 ALA A C 1
ATOM 1646 O O . ALA A 1 215 ? 28.962 0.164 -33.597 1.00 75.12 215 ALA A O 1
ATOM 1647 N N . GLY A 1 216 ? 26.811 0.838 -33.645 1.00 77.25 216 GLY A N 1
ATOM 1648 C CA . GLY A 1 216 ? 26.897 1.549 -34.922 1.00 77.25 216 GLY A CA 1
ATOM 1649 C C . GLY A 1 216 ? 27.819 2.768 -34.854 1.00 77.25 216 GLY A C 1
ATOM 1650 O O . GLY A 1 216 ? 28.705 2.897 -35.693 1.00 77.25 216 GLY A O 1
ATOM 1651 N N . ASP A 1 217 ? 27.676 3.599 -33.817 1.00 76.06 217 ASP A N 1
ATOM 1652 C CA . ASP A 1 217 ? 28.534 4.775 -33.610 1.00 76.06 217 ASP A CA 1
ATOM 1653 C C . ASP A 1 217 ? 29.998 4.365 -33.385 1.00 76.06 217 ASP A C 1
ATOM 1655 O O . ASP A 1 217 ? 30.925 4.991 -33.896 1.00 76.06 217 ASP A O 1
ATOM 1659 N N . PHE A 1 218 ? 30.223 3.271 -32.652 1.00 70.19 218 PHE A N 1
ATOM 1660 C CA . PHE A 1 218 ? 31.553 2.705 -32.450 1.00 70.19 218 PHE A CA 1
ATOM 1661 C C . PHE A 1 218 ? 32.169 2.209 -33.767 1.00 70.19 218 PHE A C 1
ATOM 1663 O O . PHE A 1 218 ? 33.331 2.497 -34.038 1.00 70.19 218 PHE A O 1
ATOM 1670 N N . GLU A 1 219 ? 31.410 1.496 -34.603 1.00 74.75 219 GLU A N 1
ATOM 1671 C CA . GLU A 1 219 ? 31.880 1.022 -35.911 1.00 74.75 219 GLU A CA 1
ATOM 1672 C C . GLU A 1 219 ? 32.184 2.189 -36.867 1.00 74.75 219 GLU A C 1
ATOM 1674 O O . GLU A 1 219 ? 33.220 2.178 -37.532 1.00 74.75 219 GLU A O 1
ATOM 1679 N N . GLU A 1 220 ? 31.356 3.238 -36.875 1.00 77.06 220 GLU A N 1
ATOM 1680 C CA . GLU A 1 220 ? 31.597 4.459 -37.653 1.00 77.06 220 GLU A CA 1
ATOM 1681 C C . GLU A 1 220 ? 32.876 5.183 -37.199 1.00 77.06 220 GLU A C 1
ATOM 1683 O O . GLU A 1 220 ? 33.714 5.539 -38.035 1.00 77.06 220 GLU A O 1
ATOM 1688 N N . LEU A 1 221 ? 33.094 5.312 -35.884 1.00 72.88 221 LEU A N 1
ATOM 1689 C CA . LEU A 1 221 ? 34.337 5.869 -35.343 1.00 72.88 221 LEU A CA 1
ATOM 1690 C C . LEU A 1 221 ? 35.557 5.008 -35.682 1.00 72.88 221 LEU A C 1
ATOM 1692 O O . LEU A 1 221 ? 36.600 5.554 -36.041 1.00 72.88 221 LEU A O 1
ATOM 1696 N N . LEU A 1 222 ? 35.452 3.677 -35.606 1.00 67.94 222 LEU A N 1
ATOM 1697 C CA . LEU A 1 222 ? 36.544 2.776 -35.983 1.00 67.94 222 LEU A CA 1
ATOM 1698 C C . LEU A 1 222 ? 36.903 2.907 -37.468 1.00 67.94 222 LEU A C 1
ATOM 1700 O O . LEU A 1 222 ? 38.087 2.952 -37.807 1.00 67.94 222 LEU A O 1
ATOM 1704 N N . ILE A 1 223 ? 35.905 3.032 -38.346 1.00 73.81 223 ILE A N 1
ATOM 1705 C CA . ILE A 1 223 ? 36.120 3.284 -39.776 1.00 73.81 223 ILE A CA 1
ATOM 1706 C C . ILE A 1 223 ? 36.821 4.636 -39.978 1.00 73.81 223 ILE A C 1
ATOM 1708 O O . ILE A 1 223 ? 37.781 4.716 -40.746 1.00 73.81 223 ILE A O 1
ATOM 1712 N N . GLN A 1 224 ? 36.404 5.682 -39.259 1.00 69.06 224 GLN A N 1
ATOM 1713 C CA . GLN A 1 224 ? 37.002 7.019 -39.342 1.00 69.06 224 GLN A CA 1
ATOM 1714 C C . GLN A 1 224 ? 38.438 7.074 -38.787 1.00 69.06 224 GLN A C 1
ATOM 1716 O O . GLN A 1 224 ? 39.266 7.844 -39.277 1.00 69.06 224 GLN A O 1
ATOM 1721 N N . LEU A 1 225 ? 38.753 6.227 -37.805 1.00 66.50 225 LEU A N 1
ATOM 1722 C CA . LEU A 1 225 ? 40.100 6.011 -37.265 1.00 66.50 225 LEU A CA 1
ATOM 1723 C C . LEU A 1 225 ? 40.979 5.114 -38.154 1.00 66.50 225 LEU A C 1
ATOM 1725 O O . LEU A 1 225 ? 42.152 4.931 -37.831 1.00 66.50 225 LEU A O 1
ATOM 1729 N N . HIS A 1 226 ? 40.453 4.565 -39.260 1.00 58.41 226 HIS A N 1
ATOM 1730 C CA . HIS A 1 226 ? 41.119 3.539 -40.076 1.00 58.41 226 HIS A CA 1
ATOM 1731 C C . HIS A 1 226 ? 41.561 2.311 -39.257 1.00 58.41 226 HIS A C 1
ATOM 1733 O O . HIS A 1 226 ? 42.619 1.720 -39.487 1.00 58.41 226 HIS A O 1
ATOM 1739 N N . TRP A 1 227 ? 40.726 1.917 -38.298 1.00 51.91 227 TRP A N 1
ATOM 1740 C CA . TRP A 1 227 ? 40.924 0.739 -37.470 1.00 51.91 227 TRP A CA 1
ATOM 1741 C C . TRP A 1 227 ? 40.317 -0.518 -38.135 1.00 51.91 227 TRP A C 1
ATOM 1743 O O . TRP A 1 227 ? 39.179 -0.457 -38.601 1.00 51.91 227 TRP A O 1
ATOM 1753 N N . PRO A 1 228 ? 40.999 -1.684 -38.163 1.00 48.97 228 PRO A N 1
ATOM 1754 C CA . PRO A 1 228 ? 42.356 -1.923 -37.685 1.00 48.97 228 PRO A CA 1
ATOM 1755 C C . PRO A 1 228 ? 43.388 -1.353 -38.668 1.00 48.97 228 PRO A C 1
ATOM 1757 O O . PRO A 1 228 ? 43.181 -1.395 -39.881 1.00 48.97 228 PRO A O 1
ATOM 1760 N N . PHE A 1 229 ? 44.517 -0.868 -38.140 1.00 53.41 229 PHE A N 1
ATOM 1761 C CA . PHE A 1 229 ? 45.633 -0.246 -38.875 1.00 53.41 229 PHE A CA 1
ATOM 1762 C C . PHE A 1 229 ? 46.393 -1.215 -39.820 1.00 53.41 229 PHE A C 1
ATOM 1764 O O . PHE A 1 229 ? 47.616 -1.305 -39.784 1.00 53.41 229 PHE A O 1
ATOM 1771 N N . ILE A 1 230 ? 45.696 -1.973 -40.671 1.00 44.16 230 ILE A N 1
ATOM 1772 C CA . ILE A 1 230 ? 46.264 -2.998 -41.570 1.00 44.16 230 ILE A CA 1
ATOM 1773 C C . ILE A 1 230 ? 46.198 -2.560 -43.046 1.00 44.16 230 ILE A C 1
ATOM 1775 O O . ILE A 1 230 ? 46.180 -3.391 -43.953 1.00 44.16 230 ILE A O 1
ATOM 1779 N N . SER A 1 231 ? 46.142 -1.256 -43.330 1.00 42.62 231 SER A N 1
ATOM 1780 C CA . SER A 1 231 ? 46.244 -0.762 -44.712 1.00 42.62 231 SER A CA 1
ATOM 1781 C C . SER A 1 231 ? 47.708 -0.454 -45.064 1.00 42.62 231 SER A C 1
ATOM 1783 O O . SER A 1 231 ? 48.375 0.225 -44.281 1.00 42.62 231 SER A O 1
ATOM 1785 N N . PRO A 1 232 ? 48.241 -0.918 -46.217 1.00 40.53 232 PRO A N 1
ATOM 1786 C CA . PRO A 1 232 ? 49.613 -0.618 -46.624 1.00 40.53 232 PRO A CA 1
ATOM 1787 C C . PRO A 1 232 ? 49.823 0.894 -46.804 1.00 40.53 232 PRO A C 1
ATOM 1789 O O . PRO A 1 232 ? 48.883 1.601 -47.183 1.00 40.53 232 PRO A O 1
ATOM 1792 N N . PRO A 1 233 ? 51.053 1.400 -46.599 1.00 45.69 233 PRO A N 1
ATOM 1793 C CA . PRO A 1 233 ? 51.344 2.824 -46.555 1.00 45.69 233 PRO A CA 1
ATOM 1794 C C . PRO A 1 233 ? 51.274 3.401 -47.966 1.00 45.69 233 PRO A C 1
ATOM 1796 O O . PRO A 1 233 ? 52.262 3.450 -48.694 1.00 45.69 233 PRO A O 1
ATOM 1799 N N . THR A 1 234 ? 50.097 3.859 -48.373 1.00 41.94 234 THR A N 1
ATOM 1800 C CA . THR A 1 234 ? 49.977 4.719 -49.547 1.00 41.94 234 THR A CA 1
ATOM 1801 C C . THR A 1 234 ? 49.187 5.966 -49.183 1.00 41.94 234 THR A C 1
ATOM 1803 O O . THR A 1 234 ? 47.974 6.026 -49.289 1.00 41.94 234 THR A O 1
ATOM 1806 N N . GLN A 1 235 ? 49.970 6.973 -48.788 1.00 44.78 235 GLN A N 1
ATOM 1807 C CA . GLN A 1 235 ? 49.683 8.400 -48.921 1.00 44.78 235 GLN A CA 1
ATOM 1808 C C . GLN A 1 235 ? 48.602 8.986 -48.000 1.00 44.78 235 GLN A C 1
ATOM 1810 O O . GLN A 1 235 ? 47.466 9.191 -48.402 1.00 44.78 235 GLN A O 1
ATOM 1815 N N . SER A 1 236 ? 49.024 9.387 -46.798 1.00 37.81 236 SER A N 1
ATOM 1816 C CA . SER A 1 236 ? 48.844 10.756 -46.280 1.00 37.81 236 SER A CA 1
ATOM 1817 C C . SER A 1 236 ? 49.466 10.840 -44.881 1.00 37.81 236 SER A C 1
ATOM 1819 O O . SER A 1 236 ? 48.888 10.401 -43.891 1.00 37.81 236 SER A O 1
ATOM 1821 N N . LEU A 1 237 ? 50.685 11.380 -44.805 1.00 44.88 237 LEU A N 1
ATOM 1822 C CA . LEU A 1 237 ? 51.321 11.818 -43.562 1.00 44.88 237 LEU A CA 1
ATOM 1823 C C . LEU A 1 237 ? 50.672 13.133 -43.117 1.00 44.88 237 LEU A C 1
ATOM 1825 O O . LEU A 1 237 ? 51.214 14.217 -43.310 1.00 44.88 237 LEU A O 1
ATOM 1829 N N . SER A 1 238 ? 49.500 13.024 -42.514 1.00 43.53 238 SER A N 1
ATOM 1830 C CA . SER A 1 238 ? 49.024 13.989 -41.534 1.00 43.53 238 SER A CA 1
ATOM 1831 C C . SER A 1 238 ? 48.129 13.226 -40.564 1.00 43.53 238 SER A C 1
ATOM 1833 O O . SER A 1 238 ? 47.185 12.590 -41.045 1.00 43.53 238 SER A O 1
ATOM 1835 N N . PRO A 1 239 ? 48.377 13.258 -39.238 1.00 46.41 239 PRO A N 1
ATOM 1836 C CA . PRO A 1 239 ? 47.351 12.822 -38.299 1.00 46.41 239 PRO A CA 1
ATOM 1837 C C . PRO A 1 239 ? 46.066 13.575 -38.665 1.00 46.41 239 PRO A C 1
ATOM 1839 O O . PRO A 1 239 ? 46.160 14.768 -38.987 1.00 46.41 239 PRO A O 1
ATOM 1842 N N . PRO A 1 240 ? 44.886 12.924 -38.696 1.00 50.81 240 PRO A N 1
ATOM 1843 C CA . PRO A 1 240 ? 43.657 13.677 -38.871 1.00 50.81 240 PRO A CA 1
ATOM 1844 C C . PRO A 1 240 ? 43.691 14.781 -37.814 1.00 50.81 240 PRO A C 1
ATOM 1846 O O . PRO A 1 240 ? 43.967 14.502 -36.647 1.00 50.81 240 PRO A O 1
ATOM 1849 N N . ALA A 1 241 ? 43.494 16.039 -38.214 1.00 51.34 241 ALA A N 1
ATOM 1850 C CA . ALA A 1 241 ? 43.602 17.187 -37.305 1.00 51.34 241 ALA A CA 1
ATOM 1851 C C . ALA A 1 241 ? 42.693 17.045 -36.061 1.00 51.34 241 ALA A C 1
ATOM 1853 O O . ALA A 1 241 ? 42.909 17.712 -35.055 1.00 51.34 241 ALA A O 1
ATOM 1854 N N . ASN A 1 242 ? 41.742 16.106 -36.118 1.00 57.31 242 ASN A N 1
ATOM 1855 C CA . ASN A 1 242 ? 40.762 15.768 -35.097 1.00 57.31 242 ASN A CA 1
ATOM 1856 C C . ASN A 1 242 ? 41.081 14.456 -34.342 1.00 57.31 242 ASN A C 1
ATOM 1858 O O . ASN A 1 242 ? 40.207 13.928 -33.666 1.00 57.31 242 ASN A O 1
ATOM 1862 N N . ALA A 1 243 ? 42.294 13.892 -34.430 1.00 59.53 243 ALA A N 1
ATOM 1863 C CA . ALA A 1 243 ? 42.646 12.625 -33.762 1.00 59.53 243 ALA A CA 1
ATOM 1864 C C . ALA A 1 243 ? 42.408 12.664 -32.240 1.00 59.53 243 ALA A C 1
ATOM 1866 O O . ALA A 1 243 ? 41.938 11.698 -31.646 1.00 59.53 243 ALA A O 1
ATOM 1867 N N . GLN A 1 244 ? 42.695 13.809 -31.617 1.00 65.38 244 GLN A N 1
ATOM 1868 C CA . GLN A 1 244 ? 42.502 14.025 -30.183 1.00 65.38 244 GLN A CA 1
ATOM 1869 C C . GLN A 1 244 ? 41.012 14.130 -29.802 1.00 65.38 244 GLN A C 1
ATOM 1871 O O . GLN A 1 244 ? 40.627 13.734 -28.706 1.00 65.38 244 GLN A O 1
ATOM 1876 N N . GLU A 1 245 ? 40.176 14.621 -30.721 1.00 68.19 245 GLU A N 1
ATOM 1877 C CA . GLU A 1 245 ? 38.720 14.733 -30.567 1.00 68.19 245 GLU A CA 1
ATOM 1878 C C . GLU A 1 245 ? 38.015 13.392 -30.826 1.00 68.19 245 GLU A C 1
ATOM 1880 O O . GLU A 1 245 ? 37.093 13.031 -30.104 1.00 68.19 245 GLU A O 1
ATOM 1885 N N . LEU A 1 246 ? 38.498 12.592 -31.783 1.00 66.31 246 LEU A N 1
ATOM 1886 C CA . LEU A 1 246 ? 38.021 11.217 -31.961 1.00 66.31 246 LEU A CA 1
ATOM 1887 C C . LEU A 1 246 ? 38.388 10.326 -30.771 1.00 66.31 246 LEU A C 1
ATOM 1889 O O . LEU A 1 246 ? 37.594 9.479 -30.372 1.00 66.31 246 LEU A O 1
ATOM 1893 N N . HIS A 1 247 ? 39.566 10.527 -30.175 1.00 67.12 247 HIS A N 1
ATOM 1894 C CA . HIS A 1 247 ? 39.961 9.795 -28.976 1.00 67.12 247 HIS A CA 1
ATOM 1895 C C . HIS A 1 247 ? 39.075 10.125 -27.770 1.00 67.12 247 HIS A C 1
ATOM 1897 O O . HIS A 1 247 ? 38.642 9.221 -27.059 1.00 67.12 247 HIS A O 1
ATOM 1903 N N . SER A 1 248 ? 38.761 11.405 -27.547 1.00 73.00 248 SER A N 1
ATOM 1904 C CA . SER A 1 248 ? 37.859 11.799 -26.459 1.00 73.00 248 SER A CA 1
ATOM 1905 C C . SER A 1 248 ? 36.420 11.323 -26.696 1.00 73.00 248 SER A C 1
ATOM 1907 O O . SER A 1 248 ? 35.741 10.934 -25.745 1.00 73.00 248 SER A O 1
ATOM 1909 N N . GLN A 1 249 ? 35.963 11.277 -27.952 1.00 70.50 249 GLN A N 1
ATOM 1910 C CA . GLN A 1 249 ? 34.683 10.660 -28.314 1.00 70.50 249 GLN A CA 1
ATOM 1911 C C . GLN A 1 249 ? 34.674 9.150 -28.049 1.00 70.50 249 GLN A C 1
ATOM 1913 O O . GLN A 1 249 ? 33.700 8.644 -27.495 1.00 70.50 249 GLN A O 1
ATOM 1918 N N . LEU A 1 250 ? 35.763 8.441 -28.366 1.00 70.88 250 LEU A N 1
ATOM 1919 C CA . LEU A 1 250 ? 35.924 7.016 -28.069 1.00 70.88 250 LEU A CA 1
ATOM 1920 C C . LEU A 1 250 ? 35.880 6.740 -26.557 1.00 70.88 250 LEU A C 1
ATOM 1922 O O . LEU A 1 250 ? 35.161 5.843 -26.119 1.00 70.88 250 LEU A O 1
ATOM 1926 N N . GLU A 1 251 ? 36.598 7.528 -25.750 1.00 74.19 251 GLU A N 1
ATOM 1927 C CA . GLU A 1 251 ? 36.559 7.429 -24.283 1.00 74.19 251 GLU A CA 1
ATOM 1928 C C . GLU A 1 251 ? 35.142 7.647 -23.732 1.00 74.19 251 GLU A C 1
ATOM 1930 O O . GLU A 1 251 ? 34.692 6.898 -22.860 1.00 74.19 251 GLU A O 1
ATOM 1935 N N . LEU A 1 252 ? 34.408 8.631 -24.265 1.00 74.88 252 LEU A N 1
ATOM 1936 C CA . LEU A 1 252 ? 33.026 8.907 -23.870 1.00 74.88 252 LEU A CA 1
ATOM 1937 C C . LEU A 1 252 ? 32.083 7.746 -24.227 1.00 74.88 252 LEU A C 1
ATOM 1939 O O . LEU A 1 252 ? 31.229 7.378 -23.418 1.00 74.88 252 LEU A O 1
ATOM 1943 N N . LEU A 1 253 ? 32.264 7.142 -25.402 1.00 69.88 253 LEU A N 1
ATOM 1944 C CA . LEU A 1 253 ? 31.500 5.981 -25.865 1.00 69.88 253 LEU A CA 1
ATOM 1945 C C . LEU A 1 253 ? 31.746 4.752 -24.979 1.00 69.88 253 LEU A C 1
ATOM 1947 O O . LEU A 1 253 ? 30.810 4.056 -24.582 1.00 69.88 253 LEU A O 1
ATOM 1951 N N . VAL A 1 254 ? 33.003 4.514 -24.600 1.00 71.88 254 VAL A N 1
ATOM 1952 C CA . VAL A 1 254 ? 33.381 3.435 -23.678 1.00 71.88 254 VAL A CA 1
ATOM 1953 C C . VAL A 1 254 ? 32.810 3.686 -22.280 1.00 71.88 254 VAL A C 1
ATOM 1955 O O . VAL A 1 254 ? 32.285 2.760 -21.660 1.00 71.88 254 VAL A O 1
ATOM 1958 N N . ALA A 1 255 ? 32.832 4.929 -21.792 1.00 74.44 255 ALA A N 1
ATOM 1959 C CA . ALA A 1 255 ? 32.213 5.290 -20.517 1.00 74.44 255 ALA A CA 1
ATOM 1960 C C . ALA A 1 255 ? 30.683 5.094 -20.532 1.00 74.44 255 ALA A C 1
ATOM 1962 O O . ALA A 1 255 ? 30.118 4.622 -19.543 1.00 74.44 255 ALA A O 1
ATOM 1963 N N . GLN A 1 256 ? 30.020 5.397 -21.655 1.00 71.00 256 GLN A N 1
ATOM 1964 C CA . GLN A 1 256 ? 28.591 5.139 -21.885 1.00 71.00 256 GLN A CA 1
ATOM 1965 C C . GLN A 1 256 ? 28.259 3.640 -21.915 1.00 71.00 256 GLN A C 1
ATOM 1967 O O . GLN A 1 256 ? 27.279 3.212 -21.306 1.00 71.00 256 GLN A O 1
ATOM 1972 N N . LEU A 1 257 ? 29.088 2.824 -22.574 1.00 69.81 257 LEU A N 1
ATOM 1973 C CA . LEU A 1 257 ? 28.950 1.363 -22.569 1.00 69.81 257 LEU A CA 1
ATOM 1974 C C . LEU A 1 257 ? 29.102 0.792 -21.152 1.00 69.81 257 LEU A C 1
ATOM 1976 O O . LEU A 1 257 ? 28.310 -0.051 -20.725 1.00 69.81 257 LEU A O 1
ATOM 1980 N N . LEU A 1 258 ? 30.094 1.280 -20.401 1.00 69.94 258 LEU A N 1
ATOM 1981 C CA . LEU A 1 258 ? 30.368 0.829 -19.038 1.00 69.94 258 LEU A CA 1
ATOM 1982 C C . LEU A 1 258 ? 29.240 1.219 -18.065 1.00 69.94 258 LEU A C 1
ATOM 1984 O O . LEU A 1 258 ? 28.849 0.425 -17.204 1.00 69.94 258 LEU A O 1
ATOM 1988 N N . SER A 1 259 ? 28.678 2.423 -18.202 1.00 67.50 259 SER A N 1
ATOM 1989 C CA . SER A 1 259 ? 27.559 2.875 -17.367 1.00 67.50 259 SER A CA 1
ATOM 1990 C C . SER A 1 259 ? 26.264 2.118 -17.678 1.00 67.50 259 SER A C 1
ATOM 1992 O O . SER A 1 259 ? 25.559 1.716 -16.750 1.00 67.50 259 SER A O 1
ATOM 1994 N N . LEU A 1 260 ? 25.991 1.811 -18.951 1.00 68.62 260 LEU A N 1
ATOM 1995 C CA . LEU A 1 260 ? 24.865 0.959 -19.345 1.00 68.62 260 LEU A CA 1
ATOM 1996 C C . LEU A 1 260 ? 24.992 -0.448 -18.731 1.00 68.62 260 LEU A C 1
ATOM 1998 O O . LEU A 1 260 ? 24.019 -1.006 -18.226 1.00 68.62 260 LEU A O 1
ATOM 2002 N N . GLN A 1 261 ? 26.206 -1.004 -18.707 1.00 65.94 261 GLN A N 1
ATOM 2003 C CA . GLN A 1 261 ? 26.471 -2.335 -18.161 1.00 65.94 261 GLN A CA 1
ATOM 2004 C C . GLN A 1 261 ? 26.336 -2.412 -16.635 1.00 65.94 261 GLN A C 1
ATOM 2006 O O . GLN A 1 261 ? 25.828 -3.397 -16.099 1.00 65.94 261 GLN A O 1
ATOM 2011 N N . THR A 1 262 ? 26.764 -1.372 -15.920 1.00 59.25 262 THR A N 1
ATOM 2012 C CA . THR A 1 262 ? 26.642 -1.310 -14.452 1.00 59.25 262 THR A CA 1
ATOM 2013 C C . THR A 1 262 ? 25.210 -1.039 -13.984 1.00 59.25 262 THR A C 1
ATOM 2015 O O . THR A 1 262 ? 24.853 -1.417 -12.869 1.00 59.25 262 THR A O 1
ATOM 2018 N N . SER A 1 263 ? 24.365 -0.457 -14.843 1.00 51.66 263 SER A N 1
ATOM 2019 C CA . SER A 1 263 ? 22.958 -0.166 -14.539 1.00 51.66 263 SER A CA 1
ATOM 2020 C C . SER A 1 263 ? 22.074 -1.415 -14.410 1.00 51.66 263 SER A C 1
ATOM 2022 O O . SER A 1 263 ? 21.011 -1.359 -13.788 1.00 51.66 263 SER A O 1
ATOM 2024 N N . TYR A 1 264 ? 22.502 -2.565 -14.947 1.00 52.06 264 TYR A N 1
ATOM 2025 C CA . TYR A 1 264 ? 21.739 -3.811 -14.849 1.00 52.06 264 TYR A CA 1
ATOM 2026 C C . TYR A 1 264 ? 22.627 -5.036 -14.561 1.00 52.06 264 TYR A C 1
ATOM 2028 O O . TYR A 1 264 ? 22.986 -5.778 -15.477 1.00 52.06 264 TYR A O 1
ATOM 2036 N N . PRO A 1 265 ? 22.932 -5.335 -13.283 1.00 46.75 265 PRO A N 1
ATOM 2037 C CA . PRO A 1 265 ? 23.613 -6.564 -12.895 1.00 46.75 265 PRO A CA 1
ATOM 2038 C C . PRO A 1 265 ? 22.596 -7.713 -12.866 1.00 46.75 265 PRO A C 1
ATOM 2040 O O . PRO A 1 265 ? 22.199 -8.199 -11.809 1.00 46.75 265 PRO A O 1
ATOM 2043 N N . SER A 1 266 ? 22.110 -8.135 -14.033 1.00 42.97 266 SER A N 1
ATOM 2044 C CA . SER A 1 266 ? 21.365 -9.390 -14.136 1.00 42.97 266 SER A CA 1
ATOM 2045 C C . SER A 1 266 ? 22.316 -10.525 -14.498 1.00 42.97 266 SER A C 1
ATOM 2047 O O . SER A 1 266 ? 22.849 -10.523 -15.606 1.00 42.97 266 SER A O 1
ATOM 2049 N N . PRO A 1 267 ? 22.484 -11.545 -13.637 1.00 44.84 267 PRO A N 1
ATOM 2050 C CA . PRO A 1 267 ? 23.422 -12.646 -13.865 1.00 44.84 267 PRO A CA 1
ATOM 2051 C C . PRO A 1 267 ? 22.999 -13.611 -14.988 1.00 44.84 267 PRO A C 1
ATOM 2053 O O . PRO A 1 267 ? 23.636 -14.640 -15.171 1.00 44.84 267 PRO A O 1
ATOM 2056 N N . GLN A 1 268 ? 21.925 -13.326 -15.734 1.00 41.09 268 GLN A N 1
ATOM 2057 C CA . GLN A 1 268 ? 21.401 -14.250 -16.747 1.00 41.09 268 GLN A CA 1
ATOM 2058 C C . GLN A 1 268 ? 21.876 -14.009 -18.178 1.00 41.09 268 GLN A C 1
ATOM 2060 O O . GLN A 1 268 ? 21.608 -14.859 -19.016 1.00 41.09 268 GLN A O 1
ATOM 2065 N N . TYR A 1 269 ? 22.618 -12.940 -18.475 1.00 43.62 269 TYR A N 1
ATOM 2066 C CA . TYR A 1 269 ? 23.220 -12.772 -19.801 1.00 43.62 269 TYR A CA 1
ATOM 2067 C C . TYR A 1 269 ? 24.593 -12.110 -19.697 1.00 43.62 269 TYR A C 1
ATOM 2069 O O . TYR A 1 269 ? 24.800 -10.974 -20.111 1.00 43.62 269 TYR A O 1
ATOM 2077 N N . SER A 1 270 ? 25.558 -12.866 -19.179 1.00 40.81 270 SER A N 1
ATOM 2078 C CA . SER A 1 270 ? 26.974 -12.702 -19.509 1.00 40.81 270 SER A CA 1
ATOM 2079 C C . SER A 1 270 ? 27.190 -13.063 -20.985 1.00 40.81 270 SER A C 1
ATOM 2081 O O . SER A 1 270 ? 27.723 -14.120 -21.302 1.00 40.81 270 SER A O 1
ATOM 2083 N N . VAL A 1 271 ? 26.685 -12.243 -21.908 1.00 41.31 271 VAL A N 1
ATOM 2084 C CA . VAL A 1 271 ? 26.900 -12.434 -23.349 1.00 41.31 271 VAL A CA 1
ATOM 2085 C C . VAL A 1 271 ? 27.064 -11.071 -24.013 1.00 41.31 271 VAL A C 1
ATOM 2087 O O . VAL A 1 271 ? 26.194 -10.562 -24.712 1.00 41.31 271 VAL A O 1
ATOM 2090 N N . ILE A 1 272 ? 28.169 -10.418 -23.690 1.00 42.53 272 ILE A N 1
ATOM 2091 C CA . ILE A 1 272 ? 29.226 -10.061 -24.639 1.00 42.53 272 ILE A CA 1
ATOM 2092 C C . ILE A 1 272 ? 30.339 -9.499 -23.769 1.00 42.53 272 ILE A C 1
ATOM 2094 O O . ILE A 1 272 ? 30.147 -8.552 -23.008 1.00 42.53 272 ILE A O 1
ATOM 2098 N N . SER A 1 273 ? 31.473 -10.178 -23.841 1.00 47.41 273 SER A N 1
ATOM 2099 C CA . SER A 1 273 ? 32.717 -9.817 -23.199 1.00 47.41 273 SER A CA 1
ATOM 2100 C C . SER A 1 273 ? 33.137 -8.439 -23.727 1.00 47.41 273 SER A C 1
ATOM 2102 O O . SER A 1 273 ? 33.803 -8.311 -24.748 1.00 47.41 273 SER A O 1
ATOM 2104 N N . VAL A 1 274 ? 32.709 -7.371 -23.053 1.00 46.38 274 VAL A N 1
ATOM 2105 C CA . VAL A 1 274 ? 33.439 -6.099 -23.108 1.00 46.38 274 VAL A CA 1
ATOM 2106 C C . VAL A 1 274 ? 34.837 -6.291 -22.553 1.00 46.38 274 VAL A C 1
ATOM 2108 O O . VAL A 1 274 ? 35.680 -5.491 -22.892 1.00 46.38 274 VAL A O 1
ATOM 2111 N N . GLU A 1 275 ? 35.123 -7.352 -21.788 1.00 46.88 275 GLU A N 1
ATOM 2112 C CA . GLU A 1 275 ? 36.502 -7.789 -21.582 1.00 46.88 275 GLU A CA 1
ATOM 2113 C C . GLU A 1 275 ? 37.155 -8.172 -22.911 1.00 46.88 275 GLU A C 1
ATOM 2115 O O . GLU A 1 275 ? 38.255 -7.719 -23.132 1.00 46.88 275 GLU A O 1
ATOM 2120 N N . ASP A 1 276 ? 36.517 -8.857 -23.860 1.00 45.97 276 ASP A N 1
ATOM 2121 C CA . ASP A 1 276 ? 37.141 -9.139 -25.166 1.00 45.97 276 ASP A CA 1
ATOM 2122 C C . ASP A 1 276 ? 37.281 -7.875 -26.022 1.00 45.97 276 ASP A C 1
ATOM 2124 O O . ASP A 1 276 ? 38.286 -7.718 -26.707 1.00 45.97 276 ASP A O 1
ATOM 2128 N N . ILE A 1 277 ? 36.326 -6.939 -25.957 1.00 50.59 277 ILE A N 1
ATOM 2129 C CA . ILE A 1 277 ? 36.402 -5.670 -26.704 1.00 50.59 277 ILE A CA 1
ATOM 2130 C C . ILE A 1 277 ? 37.401 -4.703 -26.052 1.00 50.59 277 ILE A C 1
ATOM 2132 O O . ILE A 1 277 ? 38.235 -4.152 -26.753 1.00 50.59 277 ILE A O 1
ATOM 2136 N N . LEU A 1 278 ? 37.397 -4.534 -24.727 1.00 52.72 278 LEU A N 1
ATOM 2137 C CA . LEU A 1 278 ? 38.393 -3.753 -23.980 1.00 52.72 278 LEU A CA 1
ATOM 2138 C C . LEU A 1 278 ? 39.759 -4.421 -24.025 1.00 52.72 278 LEU A C 1
ATOM 2140 O O . LEU A 1 278 ? 40.735 -3.713 -24.170 1.00 52.72 278 LEU A O 1
ATOM 2144 N N . THR A 1 279 ? 39.871 -5.746 -23.959 1.00 53.22 279 THR A N 1
ATOM 2145 C CA . THR A 1 279 ? 41.155 -6.441 -24.133 1.00 53.22 279 THR A CA 1
ATOM 2146 C C . THR A 1 279 ? 41.623 -6.272 -25.566 1.00 53.22 279 THR A C 1
ATOM 2148 O O . THR A 1 279 ? 42.787 -5.962 -25.765 1.00 53.22 279 THR A O 1
ATOM 2151 N N . SER A 1 280 ? 40.739 -6.353 -26.565 1.00 47.00 280 SER A N 1
ATOM 2152 C CA . SER A 1 280 ? 41.117 -6.066 -27.948 1.00 47.00 280 SER A CA 1
ATOM 2153 C C . SER A 1 280 ? 41.514 -4.602 -28.133 1.00 47.00 280 SER A C 1
ATOM 2155 O O . SER A 1 280 ? 42.513 -4.363 -28.788 1.00 47.00 280 SER A O 1
ATOM 2157 N N . ILE A 1 281 ? 40.823 -3.629 -27.530 1.00 52.91 281 ILE A N 1
ATOM 2158 C CA . ILE A 1 281 ? 41.174 -2.200 -27.594 1.00 52.91 281 ILE A CA 1
ATOM 2159 C C . ILE A 1 281 ? 42.476 -1.926 -26.828 1.00 52.91 281 ILE A C 1
ATOM 2161 O O . ILE A 1 281 ? 43.348 -1.271 -27.376 1.00 52.91 281 ILE A O 1
ATOM 2165 N N . ILE A 1 282 ? 42.659 -2.453 -25.613 1.00 55.12 282 ILE A N 1
ATOM 2166 C CA . ILE A 1 282 ? 43.841 -2.262 -24.751 1.00 55.12 282 ILE A CA 1
ATOM 2167 C C . ILE A 1 282 ? 45.074 -2.954 -25.340 1.00 55.12 282 ILE A C 1
ATOM 2169 O O . ILE A 1 282 ? 46.146 -2.350 -25.387 1.00 55.12 282 ILE A O 1
ATOM 2173 N N . VAL A 1 283 ? 44.951 -4.192 -25.829 1.00 52.72 283 VAL A N 1
ATOM 2174 C CA . VAL A 1 283 ? 46.041 -4.900 -26.528 1.00 52.72 283 VAL A CA 1
ATOM 2175 C C . VAL A 1 283 ? 46.443 -4.117 -27.774 1.00 52.72 283 VAL A C 1
ATOM 2177 O O . VAL A 1 283 ? 47.619 -3.940 -28.058 1.00 52.72 283 VAL A O 1
ATOM 2180 N N . CYS A 1 284 ? 45.485 -3.547 -28.482 1.00 47.16 284 CYS A N 1
ATOM 2181 C CA . CYS A 1 284 ? 45.760 -2.770 -29.672 1.00 47.16 284 CYS A CA 1
ATOM 2182 C C . CYS A 1 284 ? 46.317 -1.360 -29.407 1.00 47.16 284 CYS A C 1
ATOM 2184 O O . CYS A 1 284 ? 47.211 -0.921 -30.129 1.00 47.16 284 CYS A O 1
ATOM 2186 N N . TYR A 1 285 ? 45.861 -0.683 -28.350 1.00 46.12 285 TYR A N 1
ATOM 2187 C CA . TYR A 1 285 ? 46.393 0.607 -27.900 1.00 46.12 285 TYR A CA 1
ATOM 2188 C C . TYR A 1 285 ? 47.828 0.472 -27.386 1.00 46.12 285 TYR A C 1
ATOM 2190 O O . TYR A 1 285 ? 48.679 1.306 -27.680 1.00 46.12 285 TYR A O 1
ATOM 2198 N N . THR A 1 286 ? 48.121 -0.609 -26.657 1.00 51.59 286 THR A N 1
ATOM 2199 C CA . THR A 1 286 ? 49.480 -0.894 -26.178 1.00 51.59 286 THR A CA 1
ATOM 2200 C C . THR A 1 286 ? 50.429 -1.217 -27.329 1.00 51.59 286 THR A C 1
ATOM 2202 O O . THR A 1 286 ? 51.541 -0.700 -27.336 1.00 51.59 286 THR A O 1
ATOM 2205 N N . TYR A 1 287 ? 49.994 -1.967 -28.347 1.00 43.44 287 TYR A N 1
ATOM 2206 C CA . TYR A 1 287 ? 50.813 -2.205 -29.542 1.00 43.44 287 TYR A CA 1
ATOM 2207 C C . TYR A 1 287 ? 51.049 -0.934 -30.376 1.00 43.44 287 TYR A C 1
ATOM 2209 O O . TYR A 1 287 ? 52.174 -0.708 -30.808 1.00 43.44 287 TYR A O 1
ATOM 2217 N N . ALA A 1 288 ? 50.044 -0.068 -30.548 1.00 42.19 288 ALA A N 1
ATOM 2218 C CA . ALA A 1 288 ? 50.203 1.183 -31.299 1.00 42.19 288 ALA A CA 1
ATOM 2219 C C . ALA A 1 288 ? 51.163 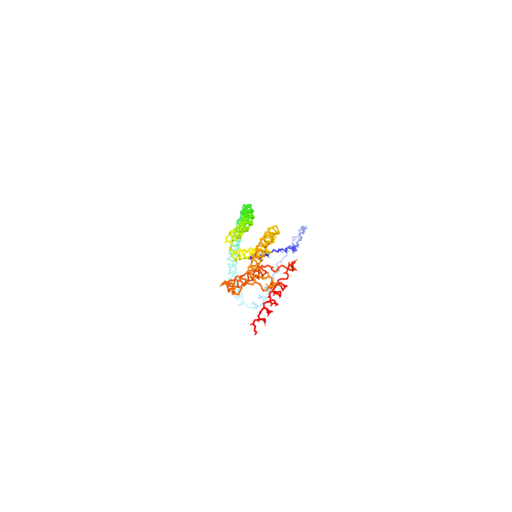2.180 -30.616 1.00 42.19 288 ALA A C 1
ATOM 2221 O O . ALA A 1 288 ? 51.919 2.868 -31.300 1.00 42.19 288 ALA A O 1
ATOM 2222 N N . VAL A 1 289 ? 51.168 2.233 -29.277 1.00 39.44 289 VAL A N 1
ATOM 2223 C CA . VAL A 1 289 ? 52.075 3.092 -28.490 1.00 39.44 289 VAL A CA 1
ATOM 2224 C C . VAL A 1 289 ? 53.510 2.549 -28.459 1.00 39.44 289 VAL A C 1
ATOM 2226 O O . VAL A 1 289 ? 54.450 3.336 -28.399 1.00 39.44 289 VAL A O 1
ATOM 2229 N N . ILE A 1 290 ? 53.703 1.227 -28.536 1.00 41.69 290 ILE A N 1
ATOM 2230 C CA . ILE A 1 290 ? 55.041 0.610 -28.595 1.00 41.69 290 ILE A CA 1
ATOM 2231 C C . ILE A 1 290 ? 55.703 0.818 -29.971 1.00 41.69 290 ILE A C 1
ATOM 2233 O O . ILE A 1 290 ? 56.918 0.957 -30.034 1.00 41.69 290 ILE A O 1
ATOM 2237 N N . ASP A 1 291 ? 54.929 0.899 -31.059 1.00 35.97 291 ASP A N 1
ATOM 2238 C CA . ASP A 1 291 ? 55.455 1.101 -32.425 1.00 35.97 291 ASP A CA 1
ATOM 2239 C C . ASP A 1 291 ? 55.774 2.581 -32.755 1.00 35.97 291 ASP A C 1
ATOM 2241 O O . ASP A 1 291 ? 56.263 2.897 -33.839 1.00 35.97 291 ASP A O 1
ATOM 2245 N N . THR A 1 292 ? 55.492 3.515 -31.833 1.00 39.56 292 THR A N 1
ATOM 2246 C CA . THR A 1 292 ? 55.771 4.961 -31.985 1.00 39.56 292 THR A CA 1
ATOM 2247 C C . THR A 1 292 ? 56.938 5.490 -31.136 1.00 39.56 292 THR A C 1
ATOM 2249 O O . THR A 1 292 ? 57.225 6.689 -31.199 1.00 39.56 292 THR A O 1
ATOM 2252 N N . THR A 1 293 ? 57.638 4.631 -30.383 1.00 37.62 293 THR A N 1
ATOM 2253 C CA . THR A 1 293 ? 58.871 4.957 -29.627 1.00 37.62 293 THR A CA 1
ATOM 2254 C C . THR A 1 293 ? 60.096 4.283 -30.217 1.00 37.62 293 THR A C 1
ATOM 2256 O O . THR A 1 293 ? 61.124 4.979 -30.380 1.00 37.62 293 THR A O 1
#